Protein AF-A0A7S0JF67-F1 (afdb_monomer)

Sequence (220 aa):
MAPSAVAVGRVQAELLPQLKQLLPSRSGVVLQLVQASAAHGVGGGAVLDALAQAVGATPSQEPTQKGEGEREGERKVKRKLTAHKQQPPPQQRFDGGELARRILGVGARSVGTADEPAVGVMGSRMVQALLGLPLAETGRLLRSLCSMQPTELLALARDSLGSRALEVAMAARDTEGIALPLLDAVCTGAGKLARSRSSTYVLQAAFEAAAVEQKGTLLE

Radius of gyration: 20.93 Å; Cα contacts (8 Å, |Δi|>4): 283; chains: 1; bounding box: 44×61×61 Å

Solvent-accessible surface area (backbone atoms only — not comparable to full-atom values): 12392 Å² total; per-residue (Å²): 131,83,83,51,62,69,59,52,52,53,53,45,69,66,46,50,86,43,36,57,67,35,48,85,78,38,44,68,59,52,41,51,50,45,42,51,18,31,77,58,73,46,64,50,42,61,50,50,53,38,48,31,53,43,65,68,34,77,80,78,79,71,79,76,79,76,80,75,85,85,78,90,80,92,77,91,80,82,88,80,94,69,88,70,80,72,67,71,71,82,69,75,74,69,60,46,21,46,51,34,46,46,43,23,31,35,75,31,95,58,85,47,53,93,55,42,65,27,62,5,70,57,11,22,52,40,49,37,31,45,47,64,33,60,54,92,50,29,46,69,53,50,47,10,52,40,47,41,55,55,62,29,53,54,40,30,29,54,31,74,49,34,10,57,28,50,27,39,53,47,65,36,81,60,91,79,59,62,51,48,57,49,44,51,40,49,38,78,39,30,82,68,35,70,78,32,83,44,14,48,56,32,52,49,32,39,50,73,60,40,55,78,71,54,41,53,58,59,74,110

Mean predicted aligned error: 9.15 Å

Structure (mmCIF, N/CA/C/O backbone):
data_AF-A0A7S0JF67-F1
#
_entry.id   AF-A0A7S0JF67-F1
#
loop_
_atom_site.group_PDB
_atom_site.id
_atom_site.type_symbol
_atom_site.label_atom_id
_atom_site.label_alt_id
_atom_site.label_comp_id
_atom_site.label_asym_id
_atom_site.label_entity_id
_atom_site.label_seq_id
_atom_site.pdbx_PDB_ins_code
_atom_site.Cartn_x
_atom_site.Cartn_y
_atom_site.Cartn_z
_atom_site.occupancy
_atom_site.B_iso_or_equiv
_atom_site.auth_seq_id
_atom_site.auth_comp_id
_atom_site.auth_asym_id
_atom_site.auth_atom_id
_atom_site.pdbx_PDB_model_num
ATOM 1 N N . MET A 1 1 ? -3.375 4.790 -27.589 1.00 73.88 1 MET A N 1
ATOM 2 C CA . MET A 1 1 ? -3.376 3.313 -27.493 1.00 73.88 1 MET A CA 1
ATOM 3 C C . MET A 1 1 ? -2.719 2.941 -26.176 1.00 73.88 1 MET A C 1
ATOM 5 O O . MET A 1 1 ? -1.655 3.484 -25.903 1.00 73.88 1 MET A O 1
ATOM 9 N N . ALA A 1 2 ? -3.354 2.112 -25.344 1.00 75.81 2 ALA A N 1
ATOM 10 C CA . ALA A 1 2 ? -2.711 1.615 -24.126 1.00 75.81 2 ALA A CA 1
ATOM 11 C C . ALA A 1 2 ? -1.595 0.615 -24.506 1.00 75.81 2 ALA A C 1
ATOM 13 O O . ALA A 1 2 ? -1.784 -0.137 -25.468 1.00 75.81 2 ALA A O 1
ATOM 14 N N . PRO A 1 3 ? -0.434 0.618 -23.825 1.00 82.75 3 PRO A N 1
ATOM 15 C CA . PRO A 1 3 ? 0.639 -0.339 -24.092 1.00 82.75 3 PRO A CA 1
ATOM 16 C C . PRO A 1 3 ? 0.173 -1.779 -23.829 1.00 82.75 3 PRO A C 1
ATOM 18 O O . PRO A 1 3 ? -0.724 -2.019 -23.026 1.00 82.75 3 PRO A O 1
ATOM 21 N N . SER A 1 4 ? 0.768 -2.757 -24.516 1.00 93.31 4 SER A N 1
ATOM 22 C CA . SER A 1 4 ? 0.470 -4.168 -24.257 1.00 93.31 4 SER A CA 1
ATOM 23 C C . SER A 1 4 ? 1.186 -4.659 -22.995 1.00 93.31 4 SER A C 1
ATOM 25 O O . SER A 1 4 ? 2.278 -4.191 -22.669 1.00 93.31 4 SER A O 1
ATOM 27 N N . ALA A 1 5 ? 0.619 -5.665 -22.325 1.00 91.81 5 ALA A N 1
ATOM 28 C CA . ALA A 1 5 ? 1.236 -6.324 -21.169 1.00 91.81 5 ALA A CA 1
ATOM 29 C C . ALA A 1 5 ? 2.672 -6.816 -21.460 1.00 91.81 5 ALA A C 1
ATOM 31 O O . ALA A 1 5 ? 3.568 -6.683 -20.630 1.00 91.81 5 ALA A O 1
ATOM 32 N N . VAL A 1 6 ? 2.919 -7.306 -22.682 1.00 93.69 6 VAL A N 1
ATOM 33 C CA . VAL A 1 6 ? 4.251 -7.736 -23.146 1.00 93.69 6 VAL A CA 1
ATOM 34 C C . VAL A 1 6 ? 5.238 -6.569 -23.202 1.00 93.69 6 VAL A C 1
ATOM 36 O O . VAL A 1 6 ? 6.392 -6.723 -22.806 1.00 93.69 6 VAL A O 1
ATOM 39 N N . ALA A 1 7 ? 4.806 -5.400 -23.685 1.00 92.94 7 ALA A N 1
ATOM 40 C CA . ALA A 1 7 ? 5.659 -4.215 -23.722 1.00 92.94 7 ALA A CA 1
ATOM 41 C C . ALA A 1 7 ? 6.012 -3.747 -22.303 1.00 92.94 7 ALA A C 1
ATOM 43 O O . ALA A 1 7 ? 7.175 -3.451 -22.032 1.00 92.94 7 ALA A O 1
ATOM 44 N N . VAL A 1 8 ? 5.038 -3.761 -21.387 1.00 92.62 8 VAL A N 1
ATOM 45 C CA . VAL A 1 8 ? 5.254 -3.414 -19.974 1.00 92.62 8 VAL A CA 1
ATOM 46 C C . VAL A 1 8 ? 6.249 -4.367 -19.315 1.00 92.62 8 VAL A C 1
ATOM 48 O O . VAL A 1 8 ? 7.195 -3.900 -18.687 1.00 92.62 8 VAL A O 1
ATOM 51 N N . GLY A 1 9 ? 6.117 -5.680 -19.531 1.00 93.69 9 GLY A N 1
ATOM 52 C CA . GLY A 1 9 ? 7.056 -6.668 -18.990 1.00 93.69 9 GLY A CA 1
ATOM 53 C C . GLY A 1 9 ? 8.499 -6.479 -19.479 1.00 93.69 9 GLY A C 1
ATOM 54 O O . GLY A 1 9 ? 9.441 -6.632 -18.704 1.00 93.69 9 GLY A O 1
ATOM 55 N N . ARG A 1 10 ? 8.698 -6.078 -20.743 1.00 94.88 10 ARG A N 1
ATOM 56 C CA . ARG A 1 10 ? 10.040 -5.762 -21.274 1.00 94.88 10 ARG A CA 1
ATOM 57 C C . ARG A 1 10 ? 10.642 -4.526 -20.610 1.00 94.88 10 ARG A C 1
ATOM 59 O O . ARG A 1 10 ? 11.794 -4.564 -20.195 1.00 94.88 10 ARG A O 1
ATOM 66 N N . VAL A 1 11 ? 9.850 -3.461 -20.474 1.00 94.62 11 VAL A N 1
ATOM 67 C CA . VAL A 1 11 ? 10.281 -2.227 -19.798 1.00 94.62 11 VAL A CA 1
ATOM 68 C C . VAL A 1 11 ? 10.599 -2.496 -18.325 1.00 94.62 11 VAL A C 1
ATOM 70 O O . VAL A 1 11 ? 11.596 -1.998 -17.812 1.00 94.62 11 VAL A O 1
ATOM 73 N N . GLN A 1 12 ? 9.804 -3.326 -17.643 1.00 94.31 12 GLN A N 1
ATOM 74 C CA . GLN A 1 12 ? 10.109 -3.777 -16.283 1.00 94.31 12 GLN A CA 1
ATOM 75 C C . GLN A 1 12 ? 11.461 -4.488 -16.218 1.00 94.31 12 GLN A C 1
ATOM 77 O O . GLN A 1 12 ? 12.302 -4.096 -15.415 1.00 94.31 12 GLN A O 1
ATOM 82 N N . ALA A 1 13 ? 11.709 -5.479 -17.075 1.00 94.69 13 ALA A N 1
ATOM 83 C CA . ALA A 1 13 ? 12.969 -6.224 -17.062 1.00 94.69 13 ALA A CA 1
ATOM 84 C C . ALA A 1 13 ? 14.206 -5.314 -17.208 1.00 94.69 13 ALA A C 1
ATOM 86 O O . ALA A 1 13 ? 15.239 -5.577 -16.595 1.00 94.69 13 ALA A O 1
ATOM 87 N N . GLU A 1 14 ? 14.089 -4.224 -17.969 1.00 96.06 14 GLU A N 1
ATOM 88 C CA . GLU A 1 14 ? 15.159 -3.240 -18.153 1.00 96.06 14 GLU A CA 1
ATOM 89 C C . GLU A 1 14 ? 15.317 -2.282 -16.957 1.00 96.06 14 GLU A C 1
ATOM 91 O O . GLU A 1 14 ? 16.440 -1.966 -16.550 1.00 96.06 14 GLU A O 1
ATOM 96 N N . LEU A 1 15 ? 14.203 -1.816 -16.380 1.00 95.75 15 LEU A N 1
ATOM 97 C CA . LEU A 1 15 ? 14.210 -0.776 -15.347 1.00 95.75 15 LEU A CA 1
ATOM 98 C C . LEU A 1 15 ? 14.362 -1.311 -13.919 1.00 95.75 15 LEU A C 1
ATOM 100 O O . LEU A 1 15 ? 14.907 -0.600 -13.071 1.00 95.75 15 LEU A O 1
ATOM 104 N N . LEU A 1 16 ? 13.911 -2.537 -13.626 1.00 95.50 16 LEU A N 1
ATOM 105 C CA . LEU A 1 16 ? 13.964 -3.102 -12.272 1.00 95.50 16 LEU A CA 1
ATOM 106 C C . LEU A 1 16 ? 15.388 -3.117 -11.677 1.00 95.50 16 LEU A C 1
ATOM 108 O O . LEU A 1 16 ? 15.542 -2.655 -10.544 1.00 95.50 16 LEU A O 1
ATOM 112 N N . PRO A 1 17 ? 16.452 -3.526 -12.404 1.00 96.44 17 PRO A N 1
ATOM 113 C CA . PRO A 1 17 ? 17.822 -3.486 -11.878 1.00 96.44 17 PRO A CA 1
ATOM 114 C C . PRO A 1 17 ? 18.316 -2.071 -11.535 1.00 96.44 17 PRO A C 1
ATOM 116 O O . PRO A 1 17 ? 19.229 -1.901 -10.728 1.00 96.44 17 PRO A O 1
ATOM 119 N N . GLN A 1 18 ? 17.712 -1.043 -12.137 1.00 95.81 18 GLN A N 1
ATOM 120 C CA . GLN A 1 18 ? 18.101 0.359 -11.975 1.00 95.81 18 GLN A CA 1
ATOM 121 C C . GLN A 1 18 ? 17.287 1.082 -10.892 1.00 95.81 18 GLN A C 1
ATOM 123 O O . GLN A 1 18 ? 17.568 2.244 -10.589 1.00 95.81 18 GLN A O 1
ATOM 128 N N . LEU A 1 19 ? 16.304 0.417 -10.267 1.00 94.00 19 LEU A N 1
ATOM 129 C CA . LEU A 1 19 ? 15.372 1.042 -9.322 1.00 94.00 19 LEU A CA 1
ATOM 130 C C . LEU A 1 19 ? 16.066 1.809 -8.200 1.00 94.00 19 LEU A C 1
ATOM 132 O O . LEU A 1 19 ? 15.674 2.931 -7.896 1.00 94.00 19 LEU A O 1
ATOM 136 N N . LYS A 1 20 ? 17.139 1.254 -7.629 1.00 94.38 20 LYS A N 1
ATOM 137 C CA . LYS A 1 20 ? 17.904 1.905 -6.555 1.00 94.38 20 LYS A CA 1
ATOM 138 C C . LYS A 1 20 ? 18.478 3.267 -6.969 1.00 94.38 20 LYS A C 1
ATOM 140 O O . LYS A 1 20 ? 18.547 4.174 -6.147 1.00 94.38 20 LYS A O 1
ATOM 145 N N . GLN A 1 21 ? 18.871 3.421 -8.233 1.00 95.75 21 GLN A N 1
ATOM 146 C CA . GLN A 1 21 ? 19.416 4.672 -8.778 1.00 95.75 21 GLN A CA 1
ATOM 147 C C . GLN A 1 21 ? 18.303 5.629 -9.233 1.00 95.75 21 GLN A C 1
ATOM 149 O O . GLN A 1 21 ? 18.406 6.849 -9.072 1.00 95.75 21 GLN A O 1
ATOM 154 N N . LEU A 1 22 ? 17.219 5.074 -9.783 1.00 94.31 22 LEU A N 1
ATOM 155 C CA . LEU A 1 22 ? 16.075 5.835 -10.282 1.00 94.31 22 LEU A CA 1
ATOM 156 C C . LEU A 1 22 ? 15.195 6.384 -9.162 1.00 94.31 22 LEU A C 1
ATOM 158 O O . LEU A 1 22 ? 14.629 7.458 -9.318 1.00 94.31 22 LEU A O 1
ATOM 162 N N . LEU A 1 23 ? 15.077 5.695 -8.030 1.00 93.88 23 LEU A N 1
ATOM 163 C CA . LEU A 1 23 ? 14.187 6.107 -6.949 1.00 93.88 23 LEU A CA 1
ATOM 164 C C . LEU A 1 23 ? 14.485 7.521 -6.403 1.00 93.88 23 LEU A C 1
ATOM 166 O O . LEU A 1 23 ? 13.541 8.306 -6.321 1.00 93.88 23 LEU A O 1
ATOM 170 N N . PRO A 1 24 ? 15.739 7.908 -6.085 1.00 91.12 24 PRO A N 1
ATOM 171 C CA . PRO A 1 24 ? 16.026 9.265 -5.612 1.00 91.12 24 PRO A CA 1
ATOM 172 C C . PRO A 1 24 ? 15.991 10.324 -6.725 1.00 91.12 24 PRO A C 1
ATOM 174 O O . PRO A 1 24 ? 15.639 11.470 -6.465 1.00 91.12 24 PRO A O 1
ATOM 177 N N . SER A 1 25 ? 16.357 9.965 -7.960 1.00 93.06 25 SER A N 1
ATOM 178 C CA . SER A 1 25 ? 16.556 10.925 -9.059 1.00 93.06 25 SER A CA 1
ATOM 179 C C . SER A 1 25 ? 15.327 11.106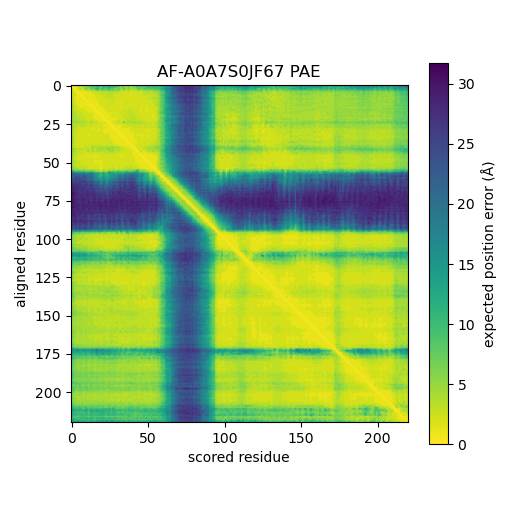 -9.958 1.00 93.06 25 SER A C 1
ATOM 181 O O . SER A 1 25 ? 15.126 12.166 -10.548 1.00 93.06 25 SER A O 1
ATOM 183 N N . ARG A 1 26 ? 14.509 10.060 -10.092 1.00 94.31 26 ARG A N 1
ATOM 184 C CA . ARG A 1 26 ? 13.413 9.913 -11.062 1.00 94.31 26 ARG A CA 1
ATOM 185 C C . ARG A 1 26 ? 12.259 9.097 -10.478 1.00 94.31 26 ARG A C 1
ATOM 187 O O . ARG A 1 26 ? 11.718 8.200 -11.123 1.00 94.31 26 ARG A O 1
ATOM 194 N N . SER A 1 27 ? 11.836 9.437 -9.265 1.00 91.75 27 SER A N 1
ATOM 195 C CA . SER A 1 27 ? 10.756 8.739 -8.556 1.00 91.75 27 SER A CA 1
ATOM 196 C C . SER A 1 27 ? 9.435 8.667 -9.349 1.00 91.75 27 SER A C 1
ATOM 198 O O . SER A 1 27 ? 8.698 7.691 -9.235 1.00 91.75 27 SER A O 1
ATOM 200 N N . GLY A 1 28 ? 9.174 9.639 -10.234 1.00 93.19 28 GLY A N 1
ATOM 201 C CA . GLY A 1 28 ? 8.037 9.612 -11.161 1.00 93.19 28 GLY A CA 1
ATOM 202 C C . GLY A 1 28 ? 8.080 8.468 -12.183 1.00 93.19 28 GLY A C 1
ATOM 203 O O . GLY A 1 28 ? 7.038 7.892 -12.477 1.00 93.19 28 GLY A O 1
ATOM 204 N N . VAL A 1 29 ? 9.267 8.086 -12.669 1.00 94.00 29 VAL A N 1
ATOM 205 C CA . VAL A 1 29 ? 9.435 6.929 -13.571 1.00 94.00 29 VAL A CA 1
ATOM 206 C C . VAL A 1 29 ? 9.132 5.635 -12.822 1.00 94.00 29 VAL A C 1
ATOM 208 O O . VAL A 1 29 ? 8.445 4.761 -13.343 1.00 94.00 29 VAL A O 1
ATOM 211 N N . VAL A 1 30 ? 9.583 5.538 -11.569 1.00 94.56 30 VAL A N 1
ATOM 212 C CA . VAL A 1 30 ? 9.286 4.383 -10.712 1.00 94.56 30 VAL A CA 1
ATOM 213 C C . VAL A 1 30 ? 7.785 4.265 -10.459 1.00 94.56 30 VAL A C 1
ATOM 215 O O . VAL A 1 30 ? 7.232 3.177 -10.580 1.00 94.56 30 VAL A O 1
ATOM 218 N N . LEU A 1 31 ? 7.094 5.374 -10.181 1.00 95.12 31 LEU A N 1
ATOM 219 C CA . LEU A 1 31 ? 5.640 5.348 -10.026 1.00 95.12 31 LEU A CA 1
ATOM 220 C C . LEU A 1 31 ? 4.930 4.924 -11.312 1.00 95.12 31 LEU A C 1
ATOM 222 O O . LEU A 1 31 ? 4.014 4.113 -11.239 1.00 95.12 31 LEU A O 1
ATOM 226 N N . GLN A 1 32 ? 5.345 5.431 -12.474 1.00 95.25 32 GLN A N 1
ATOM 227 C CA . GLN A 1 32 ? 4.771 5.012 -13.756 1.00 95.25 32 GLN A CA 1
ATOM 228 C C . GLN A 1 32 ? 4.958 3.511 -13.995 1.00 95.25 32 GLN A C 1
ATOM 230 O O . GLN A 1 32 ? 4.033 2.851 -14.463 1.00 95.25 32 GLN A O 1
ATOM 235 N N . LEU A 1 33 ? 6.117 2.961 -13.619 1.00 94.56 33 LEU A N 1
ATOM 236 C CA . LEU A 1 33 ? 6.372 1.526 -13.682 1.00 94.56 33 LEU A CA 1
ATOM 237 C C . LEU A 1 33 ? 5.406 0.751 -12.779 1.00 94.56 33 LEU A C 1
ATOM 239 O O . LEU A 1 33 ? 4.751 -0.179 -13.242 1.00 94.56 33 LEU A O 1
ATOM 243 N N . VAL A 1 34 ? 5.269 1.156 -11.513 1.00 93.75 34 VAL A N 1
ATOM 244 C CA . VAL A 1 34 ? 4.340 0.535 -10.553 1.00 93.75 34 VAL A CA 1
ATOM 245 C C . VAL A 1 34 ? 2.897 0.604 -11.065 1.00 93.75 34 VAL A C 1
ATOM 247 O O . VAL A 1 34 ? 2.199 -0.405 -11.078 1.00 93.75 34 VAL A O 1
ATOM 250 N N . GLN A 1 35 ? 2.460 1.766 -11.550 1.00 94.25 35 GLN A N 1
ATOM 251 C CA . GLN A 1 35 ? 1.113 1.966 -12.088 1.00 94.25 35 GLN A CA 1
ATOM 252 C C . GLN A 1 35 ? 0.850 1.117 -13.332 1.00 94.25 35 GLN A C 1
ATOM 254 O O . GLN A 1 35 ? -0.225 0.538 -13.449 1.00 94.25 35 GLN A O 1
ATOM 259 N N . ALA A 1 36 ? 1.821 1.0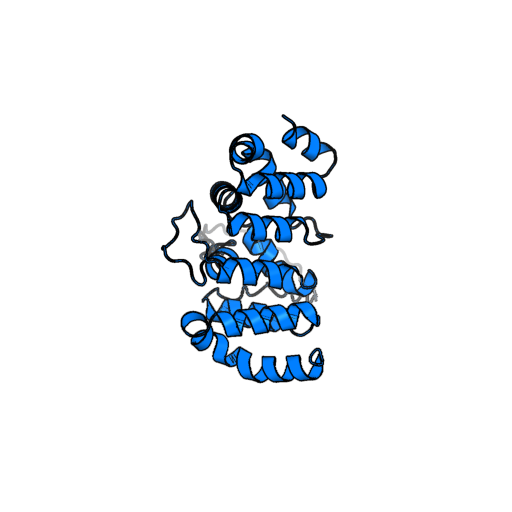03 -14.243 1.00 93.06 36 ALA A N 1
ATOM 260 C CA . ALA A 1 36 ? 1.705 0.124 -15.402 1.00 93.06 36 ALA A CA 1
ATOM 261 C C . ALA A 1 36 ? 1.611 -1.349 -14.974 1.00 93.06 36 ALA A C 1
ATOM 263 O O . ALA A 1 36 ? 0.794 -2.097 -15.503 1.00 93.06 36 ALA A O 1
ATOM 264 N N . SER A 1 37 ? 2.391 -1.748 -13.969 1.00 92.50 37 SER A N 1
ATOM 265 C CA . SER A 1 37 ? 2.347 -3.102 -13.399 1.00 92.50 37 SER A CA 1
ATOM 266 C C . SER A 1 37 ? 0.959 -3.417 -12.841 1.00 92.50 37 SER A C 1
ATOM 268 O O . SER A 1 37 ? 0.384 -4.448 -13.175 1.00 92.50 37 SER A O 1
ATOM 270 N N . ALA A 1 38 ? 0.395 -2.485 -12.065 1.00 92.00 38 ALA A N 1
ATOM 271 C CA . ALA A 1 38 ? -0.947 -2.584 -11.498 1.00 92.00 38 ALA A CA 1
ATOM 272 C C . ALA A 1 38 ? -2.042 -2.621 -12.569 1.00 92.00 38 ALA A C 1
ATOM 274 O O . ALA A 1 38 ? -2.900 -3.498 -12.543 1.00 92.00 38 ALA A O 1
ATOM 275 N N . ALA A 1 39 ? -1.985 -1.720 -13.552 1.00 92.50 39 ALA A N 1
ATOM 276 C CA . ALA A 1 39 ? -2.987 -1.628 -14.612 1.00 92.50 39 ALA A CA 1
ATOM 277 C C . ALA A 1 39 ? -3.032 -2.872 -15.514 1.00 92.50 39 ALA A C 1
ATOM 279 O O . ALA A 1 39 ? -4.087 -3.202 -16.052 1.00 92.50 39 ALA A O 1
ATOM 280 N N . HIS A 1 40 ? -1.896 -3.551 -15.693 1.00 92.38 40 HIS A N 1
ATOM 281 C CA . HIS A 1 40 ? -1.794 -4.732 -16.548 1.00 92.38 40 HIS A CA 1
ATOM 282 C C . HIS A 1 40 ? -1.775 -6.058 -15.779 1.00 92.38 40 HIS A C 1
ATOM 284 O O . HIS A 1 40 ? -1.858 -7.102 -16.420 1.00 92.38 40 HIS A O 1
ATOM 290 N N . GLY A 1 41 ? -1.671 -6.034 -14.445 1.00 90.31 41 GLY A N 1
ATOM 291 C CA . GLY A 1 41 ? -1.550 -7.239 -13.620 1.00 90.31 41 GLY A CA 1
ATOM 292 C C . GLY A 1 41 ? -0.307 -8.067 -13.960 1.00 90.31 41 GL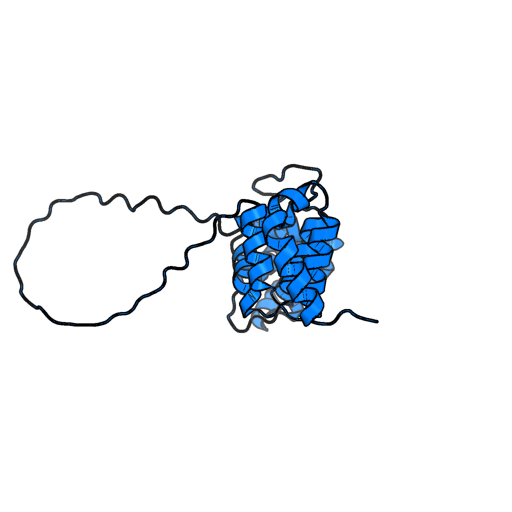Y A C 1
ATOM 293 O O . GLY A 1 41 ? -0.379 -9.290 -14.015 1.00 90.31 41 GLY A O 1
ATOM 294 N N . VAL A 1 42 ? 0.815 -7.408 -14.275 1.00 90.75 42 VAL A N 1
ATOM 295 C CA . VAL A 1 42 ? 2.062 -8.079 -14.677 1.00 90.75 42 VAL A CA 1
ATOM 296 C C . VAL A 1 42 ? 3.213 -7.625 -13.797 1.00 90.75 42 VAL A C 1
ATOM 298 O O . VAL A 1 42 ? 3.496 -6.430 -13.705 1.00 90.75 42 VAL A O 1
ATOM 301 N N . GLY A 1 43 ? 3.918 -8.593 -13.211 1.00 89.94 43 GLY A N 1
ATOM 302 C CA . GLY A 1 43 ? 5.207 -8.373 -12.555 1.00 89.94 43 GLY A CA 1
ATOM 303 C C . GLY A 1 43 ? 5.144 -7.549 -11.269 1.00 89.94 43 GLY A C 1
ATOM 304 O O . GLY A 1 43 ? 6.178 -7.042 -10.840 1.00 89.94 43 GLY A O 1
ATOM 305 N N . GLY A 1 44 ? 3.976 -7.395 -10.641 1.00 91.38 44 GLY A N 1
ATOM 306 C CA . GLY A 1 44 ? 3.825 -6.578 -9.440 1.00 91.38 44 GLY A CA 1
ATOM 307 C C . GLY A 1 44 ? 4.638 -7.101 -8.254 1.00 91.38 44 GLY A C 1
ATOM 308 O O . GLY A 1 44 ? 5.292 -6.308 -7.581 1.00 91.38 44 GLY A O 1
ATOM 309 N N . GLY A 1 45 ? 4.720 -8.423 -8.074 1.00 91.81 45 GLY A N 1
ATOM 310 C CA . GLY A 1 45 ? 5.619 -9.046 -7.090 1.00 91.81 45 GLY A CA 1
ATOM 311 C C . GLY A 1 45 ? 7.097 -8.691 -7.318 1.00 91.81 45 GLY A C 1
ATOM 312 O O . GLY A 1 45 ? 7.776 -8.226 -6.405 1.00 91.81 45 GLY A O 1
ATOM 313 N N . ALA A 1 46 ? 7.581 -8.793 -8.561 1.00 93.75 46 ALA A N 1
ATOM 314 C CA . ALA A 1 46 ? 8.961 -8.434 -8.909 1.00 93.75 46 ALA A CA 1
ATOM 315 C C . ALA A 1 46 ? 9.247 -6.935 -8.701 1.00 93.75 46 ALA A C 1
ATOM 317 O O . ALA A 1 46 ? 10.331 -6.554 -8.257 1.00 93.75 46 ALA A O 1
ATOM 318 N N . VAL A 1 47 ? 8.263 -6.080 -8.991 1.00 94.38 47 VAL A N 1
ATOM 319 C CA . VAL A 1 47 ? 8.337 -4.634 -8.743 1.00 94.38 47 VAL A CA 1
ATOM 320 C C . VAL A 1 47 ? 8.390 -4.343 -7.247 1.00 94.38 47 VAL A C 1
ATOM 322 O O . VAL A 1 47 ? 9.213 -3.530 -6.825 1.00 94.38 47 VAL A O 1
ATOM 325 N N . LEU A 1 48 ? 7.564 -5.012 -6.440 1.00 93.56 48 LEU A N 1
ATOM 326 C CA . LEU A 1 48 ? 7.571 -4.866 -4.988 1.00 93.56 48 LEU A CA 1
ATOM 327 C C . LEU A 1 48 ? 8.908 -5.315 -4.388 1.00 93.56 48 LEU A C 1
ATOM 329 O O . LEU A 1 48 ? 9.463 -4.602 -3.554 1.00 93.56 48 LEU A O 1
ATOM 333 N N . ASP A 1 49 ? 9.455 -6.446 -4.832 1.00 93.06 49 ASP A N 1
ATOM 334 C CA . ASP A 1 49 ? 10.739 -6.956 -4.347 1.00 93.06 49 ASP A CA 1
ATOM 335 C C . ASP A 1 49 ? 11.901 -6.033 -4.705 1.00 93.06 49 ASP A C 1
ATOM 337 O O . ASP A 1 49 ? 12.734 -5.711 -3.853 1.00 93.06 49 ASP A O 1
ATOM 341 N N . ALA A 1 50 ? 11.944 -5.554 -5.946 1.00 94.00 50 ALA A N 1
ATOM 342 C CA . ALA A 1 50 ? 12.971 -4.617 -6.371 1.00 94.00 50 ALA A CA 1
ATOM 343 C C . ALA A 1 50 ? 12.832 -3.261 -5.658 1.00 94.00 50 ALA A C 1
ATOM 345 O O . ALA A 1 50 ? 13.839 -2.650 -5.297 1.00 94.00 50 ALA A O 1
ATOM 346 N N . LEU A 1 51 ? 11.602 -2.806 -5.389 1.00 93.00 51 LEU A N 1
ATOM 347 C CA . LEU A 1 51 ? 11.359 -1.599 -4.603 1.00 93.00 51 LEU A CA 1
ATOM 348 C C . LEU A 1 51 ? 11.801 -1.784 -3.149 1.00 93.00 51 LEU A C 1
ATOM 350 O O . LEU A 1 51 ? 12.485 -0.910 -2.621 1.00 93.00 51 LEU A O 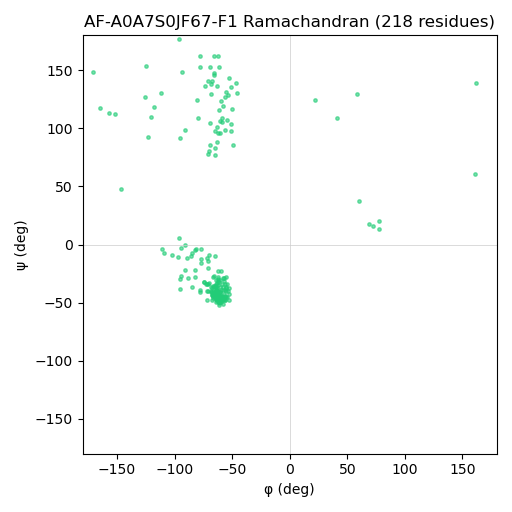1
ATOM 354 N N . ALA A 1 52 ? 11.483 -2.923 -2.526 1.00 92.06 52 ALA A N 1
ATOM 355 C CA . ALA A 1 52 ? 11.929 -3.270 -1.179 1.00 92.06 52 ALA A CA 1
ATOM 356 C C . ALA A 1 52 ? 13.463 -3.221 -1.080 1.00 92.06 52 ALA A C 1
ATOM 358 O O . ALA A 1 52 ? 14.010 -2.555 -0.202 1.00 92.06 52 ALA A O 1
ATOM 359 N N . GLN A 1 53 ? 14.164 -3.829 -2.040 1.00 92.38 53 GLN A N 1
ATOM 360 C CA . GLN A 1 53 ? 15.626 -3.770 -2.116 1.00 92.38 53 GLN A CA 1
ATOM 361 C C . GLN A 1 53 ? 16.145 -2.340 -2.329 1.00 92.38 53 GLN A C 1
ATOM 363 O O . GLN A 1 53 ? 17.112 -1.930 -1.684 1.00 92.38 53 GLN A O 1
ATOM 368 N N . ALA A 1 54 ? 15.502 -1.562 -3.205 1.00 92.75 54 ALA A N 1
ATOM 369 C CA . ALA A 1 54 ? 15.893 -0.187 -3.510 1.00 92.75 54 ALA A CA 1
ATOM 370 C C . ALA A 1 54 ? 15.770 0.741 -2.295 1.00 92.75 54 ALA A C 1
ATOM 372 O O . ALA A 1 54 ? 16.649 1.576 -2.079 1.00 92.75 54 ALA A O 1
ATOM 373 N N . VAL A 1 55 ? 14.725 0.569 -1.481 1.00 92.12 55 VAL A N 1
ATOM 374 C CA . VAL A 1 55 ? 14.547 1.340 -0.244 1.00 92.12 55 VAL A CA 1
ATOM 375 C C . VAL A 1 55 ? 15.366 0.798 0.929 1.00 92.12 55 VAL A C 1
ATOM 377 O O . VAL A 1 55 ? 15.376 1.411 1.995 1.00 92.12 55 VAL A O 1
ATOM 380 N N . GLY A 1 56 ? 16.079 -0.318 0.752 1.00 87.75 56 GLY A N 1
ATOM 381 C CA . GLY A 1 56 ? 16.878 -0.956 1.799 1.00 87.75 56 GLY A CA 1
ATOM 382 C C . GLY A 1 56 ? 16.056 -1.759 2.809 1.00 87.75 56 GLY A C 1
ATOM 383 O O . GLY A 1 56 ? 16.543 -2.013 3.904 1.00 87.75 56 GLY A O 1
ATOM 384 N N . ALA A 1 57 ? 14.827 -2.150 2.464 1.00 78.75 57 ALA A N 1
ATOM 385 C CA . ALA A 1 57 ? 14.053 -3.111 3.236 1.00 78.75 57 ALA A CA 1
ATOM 386 C C . ALA A 1 57 ? 14.550 -4.525 2.901 1.00 78.75 57 ALA A C 1
ATOM 388 O O . ALA A 1 57 ? 14.345 -5.032 1.794 1.00 78.75 57 ALA A O 1
ATOM 389 N N . THR A 1 58 ? 15.232 -5.163 3.850 1.00 64.81 58 THR A N 1
ATOM 390 C CA . THR A 1 58 ? 15.771 -6.518 3.687 1.00 64.81 58 THR A CA 1
ATOM 391 C C . THR A 1 58 ? 14.649 -7.492 3.295 1.00 64.81 58 THR A C 1
ATOM 393 O O . THR A 1 58 ? 13.585 -7.468 3.924 1.00 64.81 58 THR A O 1
ATOM 396 N N . PRO A 1 59 ? 14.814 -8.332 2.252 1.00 57.28 59 PRO A N 1
ATOM 397 C CA . PRO A 1 59 ? 13.849 -9.381 1.950 1.00 57.28 59 PRO A CA 1
ATOM 398 C C . PRO A 1 59 ? 13.718 -10.300 3.165 1.00 57.28 59 PRO A C 1
ATOM 400 O O . PRO A 1 59 ? 14.701 -10.894 3.606 1.00 57.28 59 PRO A O 1
ATOM 403 N N . SER A 1 60 ? 12.507 -10.384 3.724 1.00 52.22 60 SER A N 1
ATOM 404 C CA . SER A 1 60 ? 12.166 -11.425 4.685 1.00 52.22 60 SER A CA 1
ATOM 405 C C . SER A 1 60 ? 12.393 -12.751 3.978 1.00 52.22 60 SER A C 1
ATOM 407 O O . SER A 1 60 ? 11.659 -13.086 3.052 1.00 52.22 60 SER A O 1
ATOM 409 N N . GLN A 1 61 ? 13.431 -13.485 4.372 1.00 51.06 61 GLN A N 1
ATOM 410 C CA . GLN A 1 61 ? 13.475 -14.909 4.094 1.00 51.06 61 GLN A CA 1
ATOM 411 C C . GLN A 1 61 ? 12.283 -15.504 4.845 1.00 51.06 61 GLN A C 1
ATOM 413 O O . GLN A 1 61 ? 12.350 -15.703 6.058 1.00 51.06 61 GLN A O 1
ATOM 418 N N . GLU A 1 62 ? 11.154 -15.690 4.157 1.00 47.44 62 GLU A N 1
ATOM 419 C CA . GLU A 1 62 ? 10.105 -16.567 4.664 1.00 47.44 62 GLU A CA 1
ATOM 420 C C . GLU A 1 62 ? 10.783 -17.914 4.944 1.00 47.44 62 GLU A C 1
ATOM 422 O O . GLU A 1 62 ? 11.529 -18.407 4.090 1.00 47.44 62 GLU A O 1
ATOM 427 N N . PRO A 1 63 ? 10.625 -18.489 6.149 1.00 41.47 63 PRO A N 1
ATOM 428 C CA . PRO A 1 63 ? 11.154 -19.807 6.415 1.00 41.47 63 PRO A CA 1
ATOM 429 C C . PRO A 1 63 ? 10.415 -20.756 5.481 1.00 41.47 63 PRO A C 1
ATOM 431 O O . PRO A 1 63 ? 9.264 -21.112 5.728 1.00 41.47 63 PRO A O 1
ATOM 434 N N . THR A 1 64 ? 11.070 -21.144 4.389 1.00 40.19 64 THR A N 1
ATOM 435 C CA . THR A 1 64 ? 10.641 -22.264 3.567 1.00 40.19 64 THR A CA 1
ATOM 436 C C . THR A 1 64 ? 10.573 -23.454 4.510 1.00 40.19 64 THR A C 1
ATOM 438 O O . THR A 1 64 ? 11.599 -24.039 4.861 1.00 40.19 64 THR A O 1
ATOM 441 N N . GLN A 1 65 ? 9.369 -23.779 4.984 1.00 47.38 65 GLN A N 1
ATOM 442 C CA . GLN A 1 65 ? 9.094 -25.027 5.670 1.00 47.38 65 GLN A CA 1
ATOM 443 C C . GLN A 1 65 ? 9.294 -26.135 4.638 1.00 47.38 65 GLN A C 1
ATOM 445 O O . GLN A 1 65 ? 8.362 -26.607 3.994 1.00 47.38 65 GLN A O 1
ATOM 450 N N . LYS A 1 66 ? 10.554 -26.532 4.453 1.00 42.56 66 LYS A N 1
ATOM 451 C CA . LYS A 1 66 ? 10.921 -27.798 3.842 1.00 42.56 66 LYS A CA 1
ATOM 452 C C . LYS A 1 66 ? 10.544 -28.876 4.855 1.00 42.56 66 LYS A C 1
ATOM 454 O O . LYS A 1 66 ? 11.354 -29.322 5.661 1.00 42.56 66 LYS A O 1
ATOM 459 N N . GLY A 1 67 ? 9.261 -29.220 4.866 1.00 48.09 67 GLY A N 1
ATOM 460 C CA . GLY A 1 67 ? 8.767 -30.445 5.469 1.00 48.09 67 GLY A CA 1
ATOM 461 C C . GLY A 1 67 ? 9.204 -31.619 4.604 1.00 48.09 67 GLY A C 1
ATOM 462 O O . GLY A 1 67 ? 8.414 -32.133 3.824 1.00 48.09 67 GLY A O 1
ATOM 463 N N . GLU A 1 68 ? 10.466 -32.022 4.722 1.00 43.50 68 GLU A N 1
ATOM 464 C CA . GLU A 1 68 ? 10.879 -33.378 4.368 1.00 43.50 68 GLU A CA 1
ATOM 465 C C . GLU A 1 68 ? 10.752 -34.209 5.644 1.00 43.50 68 GLU A C 1
ATOM 467 O O . GLU A 1 68 ? 11.568 -34.136 6.561 1.00 43.50 68 GLU A O 1
ATOM 472 N N . GLY A 1 69 ? 9.632 -34.924 5.732 1.00 47.28 69 GLY A N 1
ATOM 473 C CA . GLY A 1 69 ? 9.470 -36.006 6.683 1.00 47.28 69 GLY A CA 1
ATOM 474 C C . GLY A 1 69 ? 10.280 -37.218 6.241 1.00 47.28 69 GLY A C 1
ATOM 475 O O . GLY A 1 69 ? 10.261 -37.557 5.067 1.00 47.28 69 GLY A O 1
ATOM 476 N N . GLU A 1 70 ? 10.962 -37.836 7.202 1.00 42.44 70 GLU A N 1
ATOM 477 C CA . GLU A 1 70 ? 11.369 -39.249 7.324 1.00 42.44 70 GLU A CA 1
ATOM 478 C C . GLU A 1 70 ? 12.492 -39.289 8.374 1.00 42.44 70 GLU A C 1
ATOM 480 O O . GLU A 1 70 ? 13.367 -38.436 8.376 1.00 42.44 70 GLU A O 1
ATOM 485 N N . ARG A 1 71 ? 12.620 -40.222 9.308 1.00 48.59 71 ARG A N 1
ATOM 486 C CA . ARG A 1 71 ? 11.796 -41.272 9.907 1.00 48.59 71 ARG A CA 1
ATOM 487 C C . ARG A 1 71 ? 12.642 -41.753 11.102 1.00 48.59 71 ARG A C 1
ATOM 489 O O . ARG A 1 71 ? 13.862 -41.759 11.014 1.00 48.59 71 ARG A O 1
ATOM 496 N N . GLU A 1 72 ? 11.960 -42.184 12.158 1.00 45.59 72 GLU A N 1
ATOM 497 C CA . GLU A 1 72 ? 12.382 -43.219 13.120 1.00 45.59 72 GLU A CA 1
ATOM 498 C C . GLU A 1 72 ? 13.681 -43.093 13.938 1.00 45.59 72 GLU A C 1
ATOM 500 O O . GLU A 1 72 ? 14.795 -43.009 13.433 1.00 45.59 72 GLU A O 1
ATOM 505 N N . GLY A 1 73 ? 13.530 -43.283 15.253 1.00 37.84 73 GLY A N 1
ATOM 506 C CA . GLY A 1 73 ? 14.652 -43.629 16.119 1.00 37.84 73 GLY A CA 1
ATOM 507 C C . GLY A 1 73 ? 14.412 -43.370 17.597 1.00 37.84 73 GLY A C 1
ATOM 508 O O . GLY A 1 73 ? 15.138 -42.594 18.212 1.00 37.84 73 GLY A O 1
ATOM 509 N N . GLU A 1 74 ? 13.409 -44.017 18.194 1.00 53.97 74 GLU A N 1
ATOM 510 C CA . GLU A 1 74 ? 13.296 -44.090 19.650 1.00 53.97 74 GLU A CA 1
ATOM 511 C C . GLU A 1 74 ? 14.570 -44.694 20.263 1.00 53.97 74 GLU A C 1
ATOM 513 O O . GLU A 1 74 ? 14.945 -45.817 19.927 1.00 53.97 74 GLU A O 1
ATOM 518 N N . ARG A 1 75 ? 15.180 -44.008 21.241 1.00 49.69 75 ARG A N 1
ATOM 519 C CA . ARG A 1 75 ? 15.764 -44.648 22.434 1.00 49.69 75 ARG A CA 1
ATOM 520 C C . ARG A 1 75 ? 16.063 -43.634 23.540 1.00 49.69 75 ARG A C 1
ATOM 522 O O . ARG A 1 75 ? 16.892 -42.740 23.427 1.00 49.69 75 ARG A O 1
ATOM 529 N N . LYS A 1 76 ? 15.364 -43.851 24.654 1.00 49.72 76 LYS A N 1
ATOM 530 C CA . LYS A 1 76 ? 15.564 -43.286 25.993 1.00 49.72 76 LYS A CA 1
ATOM 531 C C . LYS A 1 76 ? 17.040 -43.333 26.415 1.00 49.72 76 LYS A C 1
ATOM 533 O O . LYS A 1 76 ? 17.544 -44.442 26.470 1.00 49.72 76 LYS A O 1
ATOM 538 N N . VAL A 1 77 ? 17.636 -42.229 26.895 1.00 50.31 77 VAL A N 1
ATOM 539 C CA . VAL A 1 77 ? 18.510 -42.200 28.099 1.00 50.31 77 VAL A CA 1
ATOM 540 C C . VAL A 1 77 ? 18.575 -40.782 28.708 1.00 50.31 77 VAL A C 1
ATOM 542 O O . VAL A 1 77 ? 19.125 -39.851 28.142 1.00 50.31 77 VAL A O 1
ATOM 545 N N . LYS A 1 78 ? 18.002 -40.685 29.914 1.00 46.88 78 LYS A N 1
ATOM 546 C CA . LYS A 1 78 ? 18.388 -39.936 31.129 1.00 46.88 78 LYS A CA 1
ATOM 547 C C . LYS A 1 78 ? 19.317 -38.704 31.036 1.00 46.88 78 LYS A C 1
ATOM 549 O O . LYS A 1 78 ? 20.501 -38.814 30.757 1.00 46.88 78 LYS A O 1
ATOM 554 N N . ARG A 1 79 ? 18.774 -37.608 31.593 1.00 48.91 79 ARG A N 1
ATOM 555 C CA . ARG A 1 79 ? 19.386 -36.653 32.545 1.00 48.91 79 ARG A CA 1
ATOM 556 C C . ARG A 1 79 ? 20.849 -36.262 32.289 1.00 48.91 79 ARG A C 1
ATOM 558 O O . ARG A 1 79 ? 21.756 -36.948 32.746 1.00 48.91 79 ARG A O 1
ATOM 565 N N . LYS A 1 80 ? 21.032 -35.014 31.859 1.00 43.69 80 LYS A N 1
ATOM 566 C CA . LYS A 1 80 ? 21.824 -34.027 32.610 1.00 43.69 80 LYS A CA 1
ATOM 567 C C . LYS A 1 80 ? 21.296 -32.626 32.306 1.00 43.69 80 LYS A C 1
ATOM 569 O O . LYS A 1 80 ? 21.383 -32.146 31.184 1.00 43.69 80 LYS A O 1
ATOM 574 N N . LEU A 1 81 ? 20.709 -32.013 33.337 1.00 49.22 81 LEU A N 1
ATOM 575 C CA . LEU A 1 81 ? 20.524 -30.572 33.431 1.00 49.22 81 LEU A CA 1
ATOM 576 C C . LEU A 1 81 ? 21.914 -29.931 33.397 1.00 49.22 81 LEU A C 1
ATOM 578 O O . LEU A 1 81 ? 22.636 -29.959 34.390 1.00 49.22 81 LEU A O 1
ATOM 582 N N . THR A 1 82 ? 22.264 -29.318 32.280 1.00 44.84 82 THR A N 1
ATOM 583 C CA . THR A 1 82 ? 23.127 -28.144 32.283 1.00 44.84 82 THR A CA 1
ATOM 584 C C . THR A 1 82 ? 22.319 -27.041 31.636 1.00 44.84 82 THR A C 1
ATOM 586 O O . THR A 1 82 ? 21.997 -27.089 30.452 1.00 44.84 82 THR A O 1
ATOM 589 N N . ALA A 1 83 ? 21.924 -26.077 32.465 1.00 49.25 83 ALA A N 1
ATOM 590 C CA . ALA A 1 83 ? 21.278 -24.845 32.061 1.00 49.25 83 ALA A CA 1
ATOM 591 C C . ALA A 1 83 ? 22.259 -24.024 31.211 1.00 49.25 83 ALA A C 1
ATOM 593 O O . ALA A 1 83 ? 22.872 -23.064 31.671 1.00 49.25 83 ALA A O 1
ATOM 594 N N . HIS A 1 84 ? 22.431 -24.414 29.951 1.00 44.06 84 HIS A N 1
ATOM 595 C CA . HIS A 1 84 ? 22.799 -23.464 28.926 1.00 44.06 84 HIS A CA 1
ATOM 596 C C . HIS A 1 84 ? 21.581 -22.574 28.733 1.00 44.06 84 HIS A C 1
ATOM 598 O O . HIS A 1 84 ? 20.577 -22.983 28.154 1.00 44.06 84 HIS A O 1
ATOM 604 N N . LYS A 1 85 ? 21.682 -21.354 29.273 1.00 48.19 85 LYS A N 1
ATOM 605 C CA . LYS A 1 85 ? 20.994 -20.173 28.757 1.00 48.19 85 LYS A CA 1
ATOM 606 C C . LYS A 1 85 ? 21.277 -20.140 27.251 1.00 48.19 85 LYS A C 1
ATOM 608 O O . LYS A 1 85 ? 22.243 -19.528 26.809 1.00 48.19 85 LYS A O 1
ATOM 613 N N . GLN A 1 86 ? 20.466 -20.857 26.475 1.00 45.91 86 GLN A N 1
ATOM 614 C CA . GLN A 1 86 ? 20.256 -20.576 25.069 1.00 45.91 86 GLN A CA 1
ATOM 615 C C . GLN A 1 86 ? 19.631 -19.194 25.065 1.00 45.91 86 GLN A C 1
ATOM 617 O O . GLN A 1 86 ? 18.425 -19.016 25.217 1.00 45.91 86 GLN A O 1
ATOM 622 N N . GLN A 1 87 ? 20.510 -18.199 25.028 1.00 42.69 87 GLN A N 1
ATOM 623 C CA . GLN A 1 87 ? 20.164 -16.873 24.586 1.00 42.69 87 GLN A CA 1
ATOM 624 C C . GLN A 1 87 ? 19.451 -17.108 23.251 1.00 42.69 87 GLN A C 1
ATOM 626 O O . GLN A 1 87 ? 20.059 -17.733 22.373 1.00 42.69 87 GLN A O 1
ATOM 631 N N . PRO A 1 88 ? 18.155 -16.760 23.125 1.00 43.47 88 PRO A N 1
ATOM 632 C CA . PRO A 1 88 ? 17.486 -16.902 21.846 1.00 43.47 88 PRO A CA 1
ATOM 633 C C . PRO A 1 88 ? 18.390 -16.209 20.821 1.00 43.47 88 PRO A C 1
ATOM 635 O O . PRO A 1 88 ? 18.929 -15.140 21.149 1.00 43.47 88 PRO A O 1
ATOM 638 N N . PRO A 1 89 ? 18.638 -16.819 19.643 1.00 41.31 89 PRO A N 1
ATOM 639 C CA . PRO A 1 89 ? 19.377 -16.132 18.589 1.00 41.31 89 PRO A CA 1
ATOM 640 C C . PRO A 1 89 ? 18.759 -14.742 18.474 1.00 41.31 89 PRO A C 1
ATOM 642 O O . PRO A 1 89 ? 17.536 -14.662 18.640 1.00 41.31 89 PRO A O 1
ATOM 645 N N . PRO A 1 90 ? 19.550 -13.665 18.302 1.00 39.59 90 PRO A N 1
ATOM 646 C CA . PRO A 1 90 ? 18.997 -12.329 18.178 1.00 39.59 90 PRO A CA 1
ATOM 647 C C . PRO A 1 90 ? 17.926 -12.431 17.108 1.00 39.59 90 PRO A C 1
ATOM 649 O O . PRO A 1 90 ? 18.232 -12.599 15.929 1.00 39.59 90 PRO A O 1
ATOM 652 N N . GLN A 1 91 ? 16.666 -12.448 17.547 1.00 41.69 91 GLN A N 1
ATOM 653 C CA . GLN A 1 91 ? 15.544 -12.292 16.663 1.00 41.69 91 GLN A CA 1
ATOM 654 C C . GLN A 1 91 ? 15.868 -10.933 16.087 1.00 41.69 91 GLN A C 1
ATOM 656 O O . GLN A 1 91 ? 15.829 -9.937 16.814 1.00 41.69 91 GLN A O 1
ATOM 661 N N . GLN A 1 92 ? 16.336 -10.912 14.836 1.00 43.09 92 GLN A N 1
ATOM 662 C CA . GLN A 1 92 ? 16.228 -9.730 14.014 1.00 43.09 92 GLN A CA 1
ATOM 663 C C . GLN A 1 92 ? 14.757 -9.398 14.157 1.00 43.09 92 GLN A C 1
ATOM 665 O O . GLN A 1 92 ? 13.905 -10.105 13.619 1.00 43.09 92 GLN A O 1
ATOM 670 N N . ARG A 1 93 ? 14.463 -8.463 15.067 1.00 41.66 93 ARG A N 1
ATOM 671 C CA . ARG A 1 93 ? 13.140 -7.912 15.252 1.00 41.66 93 ARG A CA 1
ATOM 672 C C . ARG A 1 93 ? 12.901 -7.309 13.895 1.00 41.66 93 ARG A C 1
ATOM 674 O O . ARG A 1 93 ? 13.460 -6.264 13.582 1.00 41.66 93 ARG A O 1
ATOM 681 N N . PHE A 1 94 ? 12.221 -8.077 13.054 1.00 46.12 94 PHE A N 1
ATOM 682 C CA . PHE A 1 94 ? 11.661 -7.572 11.834 1.00 46.12 94 PHE A CA 1
ATOM 683 C C . PHE A 1 94 ? 10.820 -6.413 12.316 1.00 46.12 94 PHE A C 1
ATOM 685 O O . PHE A 1 94 ? 9.837 -6.602 13.033 1.00 46.12 94 PHE A O 1
ATOM 692 N N . ASP A 1 95 ? 11.302 -5.214 12.037 1.00 64.38 95 ASP A N 1
ATOM 693 C CA . ASP A 1 95 ? 10.532 -4.015 12.236 1.00 64.38 95 ASP A CA 1
ATOM 694 C C . ASP A 1 95 ? 9.446 -4.126 11.167 1.00 64.38 95 ASP A C 1
ATOM 696 O O . ASP A 1 95 ? 9.661 -3.808 10.001 1.00 64.38 95 ASP A O 1
ATOM 700 N N . GLY A 1 96 ? 8.353 -4.822 11.502 1.00 81.56 96 GLY A N 1
ATOM 701 C CA . GLY A 1 96 ? 7.432 -5.373 10.508 1.00 81.56 96 GLY A CA 1
ATOM 702 C C . GLY A 1 96 ? 6.866 -4.277 9.609 1.00 81.56 96 GLY A C 1
ATOM 703 O O . GLY A 1 96 ? 6.644 -4.508 8.426 1.00 81.56 96 GLY A O 1
ATOM 704 N N . GLY A 1 97 ? 6.749 -3.054 10.134 1.00 87.69 97 GLY A N 1
ATOM 705 C CA . GLY A 1 97 ? 6.359 -1.847 9.406 1.00 87.69 97 GLY A CA 1
ATOM 706 C C . GLY A 1 97 ? 7.428 -1.195 8.528 1.00 87.69 97 GLY A C 1
ATOM 707 O O . GLY A 1 97 ? 7.125 -0.223 7.844 1.00 87.69 97 GLY A O 1
ATOM 708 N N . GLU A 1 98 ? 8.671 -1.674 8.515 1.00 91.75 98 GLU A N 1
ATOM 709 C CA . GLU A 1 98 ? 9.793 -0.981 7.871 1.00 91.75 98 GLU A CA 1
ATOM 710 C C . GLU A 1 98 ? 9.617 -0.837 6.356 1.00 91.75 98 GLU A C 1
ATOM 712 O O . GLU A 1 98 ? 9.874 0.239 5.814 1.00 91.75 98 GLU A O 1
ATOM 717 N N . LEU A 1 99 ? 9.139 -1.877 5.665 1.00 93.88 99 LEU A N 1
ATOM 718 C CA . LEU A 1 99 ? 8.884 -1.804 4.224 1.00 93.88 99 LEU A CA 1
ATOM 719 C C . LEU A 1 99 ? 7.848 -0.717 3.910 1.00 93.88 99 LEU A C 1
ATOM 721 O O . LEU A 1 99 ? 8.098 0.144 3.064 1.00 93.88 99 LEU A O 1
ATOM 725 N N . ALA A 1 100 ? 6.717 -0.729 4.617 1.00 94.81 100 ALA A N 1
ATOM 726 C CA . ALA A 1 100 ? 5.665 0.263 4.452 1.00 94.81 100 ALA A CA 1
ATOM 727 C C . ALA A 1 100 ? 6.170 1.684 4.743 1.00 94.81 100 ALA A C 1
ATOM 729 O O . ALA A 1 100 ? 6.012 2.563 3.897 1.00 94.81 100 ALA A O 1
ATOM 730 N N . ARG A 1 101 ? 6.854 1.905 5.876 1.00 95.06 101 ARG A N 1
ATOM 731 C CA . ARG A 1 101 ? 7.444 3.210 6.231 1.00 95.06 101 ARG A CA 1
ATOM 732 C C . ARG A 1 101 ? 8.406 3.714 5.166 1.00 95.06 101 ARG A C 1
ATOM 734 O O . ARG A 1 101 ? 8.347 4.877 4.780 1.00 95.06 101 ARG A O 1
ATOM 741 N N . ARG A 1 102 ? 9.300 2.845 4.689 1.00 94.56 102 ARG A N 1
ATOM 742 C CA . ARG A 1 102 ? 10.325 3.213 3.711 1.00 94.56 102 ARG A CA 1
ATOM 743 C C . ARG A 1 102 ? 9.718 3.576 2.361 1.00 94.56 102 ARG A C 1
ATOM 745 O O . ARG A 1 102 ? 10.151 4.558 1.765 1.00 94.56 102 ARG A O 1
ATOM 752 N N . ILE A 1 103 ? 8.711 2.831 1.895 1.00 95.44 103 ILE A N 1
ATOM 753 C CA . ILE A 1 103 ? 7.997 3.175 0.659 1.00 95.44 103 ILE A CA 1
ATOM 754 C C . ILE A 1 103 ? 7.199 4.466 0.856 1.00 95.44 103 ILE A C 1
ATOM 756 O O . ILE A 1 103 ? 7.324 5.370 0.035 1.00 95.44 103 ILE A O 1
ATOM 760 N N . LEU A 1 104 ? 6.434 4.598 1.944 1.00 96.38 104 LEU A N 1
ATOM 761 C CA . LEU A 1 104 ? 5.665 5.812 2.248 1.00 96.38 104 LEU A CA 1
ATOM 762 C C . LEU A 1 104 ? 6.559 7.054 2.337 1.00 96.38 104 LEU A C 1
ATOM 764 O O . LEU A 1 104 ? 6.171 8.111 1.844 1.00 96.38 104 LEU A O 1
ATOM 768 N N . GLY A 1 105 ? 7.774 6.917 2.869 1.00 95.38 105 GLY A N 1
ATOM 769 C CA . GLY A 1 105 ? 8.763 7.989 2.973 1.00 95.38 105 GLY A CA 1
ATOM 770 C C . GLY A 1 105 ? 9.379 8.442 1.645 1.00 95.38 105 GLY A C 1
ATOM 771 O O . GLY A 1 105 ? 10.075 9.459 1.618 1.00 95.38 105 GLY A O 1
ATOM 772 N N . VAL A 1 106 ? 9.134 7.752 0.523 1.00 94.75 106 VAL A N 1
ATOM 773 C CA . VAL A 1 106 ? 9.685 8.144 -0.785 1.00 94.75 106 VAL A CA 1
ATOM 774 C C . VAL A 1 106 ? 9.174 9.530 -1.187 1.00 94.75 106 VAL A C 1
ATOM 776 O O . VAL A 1 106 ? 7.985 9.746 -1.439 1.00 94.75 106 VAL A O 1
ATOM 779 N N . GLY A 1 107 ? 10.106 10.479 -1.297 1.00 91.69 107 GLY A N 1
ATOM 780 C CA . GLY A 1 107 ? 9.814 11.873 -1.638 1.00 91.69 107 GLY A CA 1
ATOM 781 C C . GLY A 1 107 ? 9.242 12.699 -0.482 1.00 91.69 107 GLY A C 1
ATOM 782 O O . GLY A 1 107 ? 8.722 13.789 -0.728 1.00 91.69 107 GLY A O 1
ATOM 783 N N . ALA A 1 108 ? 9.305 12.202 0.757 1.00 93.69 108 ALA A N 1
ATOM 784 C CA . ALA A 1 108 ? 8.993 13.005 1.932 1.00 93.69 108 ALA A CA 1
ATOM 785 C C . ALA A 1 108 ? 10.023 14.133 2.107 1.00 93.69 108 ALA A C 1
ATOM 787 O O . ALA A 1 108 ? 11.203 13.980 1.794 1.00 93.69 108 ALA A O 1
ATOM 788 N N . ARG A 1 109 ? 9.565 15.288 2.603 1.00 88.88 109 ARG A N 1
ATOM 789 C CA . ARG A 1 109 ? 10.425 16.460 2.862 1.00 88.88 109 ARG A CA 1
ATOM 790 C C . ARG A 1 109 ? 11.023 16.469 4.269 1.00 88.88 109 ARG A C 1
ATOM 792 O O . ARG A 1 109 ? 11.902 17.279 4.543 1.00 88.88 109 ARG A O 1
ATOM 799 N N . SER A 1 110 ? 10.533 15.602 5.147 1.00 86.44 110 SER A N 1
ATOM 800 C CA . SER A 1 110 ? 10.971 15.457 6.530 1.00 86.44 110 SER A CA 1
ATOM 801 C C . SER A 1 110 ? 11.379 14.017 6.808 1.00 86.44 110 SER A C 1
ATOM 803 O O . SER A 1 110 ? 10.906 13.078 6.165 1.00 86.44 110 SER A O 1
ATOM 805 N N . VAL A 1 111 ? 12.268 13.855 7.785 1.00 80.56 111 VAL A N 1
ATOM 806 C CA . VAL A 1 111 ? 12.537 12.557 8.400 1.00 80.56 111 VAL A CA 1
ATOM 807 C C . VAL A 1 111 ? 11.426 12.325 9.421 1.00 80.56 111 VAL A C 1
ATOM 809 O O . VAL A 1 111 ? 11.181 13.189 10.261 1.00 80.56 111 VAL A O 1
ATOM 812 N N . GLY A 1 112 ? 10.712 11.207 9.298 1.00 80.00 112 GLY A N 1
ATOM 813 C CA . GLY A 1 112 ? 9.638 10.851 10.224 1.00 80.00 112 GLY A CA 1
ATOM 814 C C . GLY A 1 112 ? 10.184 10.588 11.622 1.00 80.00 112 GLY A C 1
ATOM 815 O O . GLY A 1 112 ? 11.380 10.348 11.798 1.00 80.00 112 GLY A O 1
ATOM 816 N N . THR A 1 113 ? 9.308 10.617 12.615 1.00 84.56 113 THR A N 1
ATOM 817 C CA . THR A 1 113 ? 9.638 10.162 13.967 1.00 84.56 113 THR A CA 1
ATOM 818 C C . THR A 1 113 ? 9.189 8.712 14.146 1.00 84.56 113 THR A C 1
ATOM 820 O O . THR A 1 113 ? 8.614 8.113 13.234 1.00 84.56 113 THR A O 1
ATOM 823 N N . ALA A 1 114 ? 9.475 8.131 15.313 1.00 77.44 114 ALA A N 1
ATOM 824 C CA . ALA A 1 114 ? 8.966 6.805 15.649 1.00 77.44 114 ALA A CA 1
ATOM 825 C C . ALA A 1 114 ? 7.430 6.774 15.583 1.00 77.44 114 ALA A C 1
ATOM 827 O O . ALA A 1 114 ? 6.883 5.861 14.986 1.00 77.44 114 ALA A O 1
ATOM 828 N N . ASP A 1 115 ? 6.760 7.808 16.099 1.00 83.94 115 ASP A N 1
ATOM 829 C CA . ASP A 1 115 ? 5.295 7.869 16.184 1.00 83.94 115 ASP A CA 1
ATOM 830 C C . ASP A 1 115 ? 4.622 8.509 14.961 1.00 83.94 115 ASP A C 1
ATOM 832 O O . ASP A 1 115 ? 3.442 8.271 14.705 1.00 83.94 115 ASP A O 1
ATOM 836 N N . GLU A 1 116 ? 5.353 9.319 14.193 1.00 88.81 116 GLU A N 1
ATOM 837 C CA . GLU A 1 116 ? 4.835 10.024 13.020 1.00 88.81 116 GLU A CA 1
ATOM 838 C C . GLU A 1 116 ? 5.663 9.665 11.780 1.00 88.81 116 GLU A C 1
ATOM 840 O O . GLU A 1 116 ? 6.691 10.298 11.500 1.00 88.81 116 GLU A O 1
ATOM 845 N N . PRO A 1 117 ? 5.246 8.640 11.015 1.00 90.31 117 PRO A N 1
ATOM 846 C CA . PRO A 1 117 ? 5.962 8.243 9.816 1.00 90.31 117 PRO A CA 1
ATOM 847 C C . PRO A 1 117 ? 5.945 9.374 8.784 1.00 90.31 117 PRO A C 1
ATOM 849 O O . PRO A 1 117 ? 4.918 10.001 8.526 1.00 90.31 117 PRO A O 1
ATOM 852 N N . ALA A 1 118 ? 7.093 9.614 8.154 1.00 93.38 118 ALA A N 1
ATOM 853 C CA . ALA A 1 118 ? 7.175 10.551 7.045 1.00 93.38 118 ALA A CA 1
ATOM 854 C C . ALA A 1 118 ? 6.428 9.996 5.831 1.00 93.38 118 ALA A C 1
ATOM 856 O O . ALA A 1 118 ? 6.690 8.873 5.395 1.00 93.38 118 ALA A O 1
ATOM 857 N N . VAL A 1 119 ? 5.540 10.808 5.256 1.00 96.19 119 VAL A N 1
ATOM 858 C CA . VAL A 1 119 ? 4.778 10.446 4.059 1.00 96.19 119 VAL A CA 1
ATOM 859 C C . VAL A 1 119 ? 5.109 11.404 2.924 1.00 96.19 119 VAL A C 1
ATOM 861 O O . VAL A 1 119 ? 4.891 12.612 2.998 1.00 96.19 119 VAL A O 1
ATOM 864 N N . GLY A 1 120 ? 5.654 10.857 1.845 1.00 96.06 120 GLY A N 1
ATOM 865 C CA . GLY A 1 120 ? 5.838 11.551 0.583 1.00 96.06 120 GLY A CA 1
ATOM 866 C C . GLY A 1 120 ? 4.659 11.308 -0.353 1.00 96.06 120 GLY A C 1
ATOM 867 O O . GLY A 1 120 ? 4.063 10.231 -0.376 1.00 96.06 120 GLY A O 1
ATOM 868 N N . VAL A 1 121 ? 4.349 12.299 -1.197 1.00 95.88 121 VAL A N 1
ATOM 869 C CA . VAL A 1 121 ? 3.298 12.178 -2.231 1.00 95.88 121 VAL A CA 1
ATOM 870 C C . VAL A 1 121 ? 3.565 10.972 -3.124 1.00 95.88 121 VAL A C 1
ATOM 872 O O . VAL A 1 121 ? 2.649 10.246 -3.507 1.00 95.88 121 VAL A O 1
ATOM 875 N N . MET A 1 122 ? 4.837 10.767 -3.456 1.00 95.38 122 MET A N 1
ATOM 876 C CA . MET A 1 122 ? 5.255 9.698 -4.338 1.00 95.38 122 MET A CA 1
ATOM 877 C C . MET A 1 122 ? 5.141 8.332 -3.661 1.00 95.38 122 MET A C 1
ATOM 879 O O . MET A 1 122 ? 4.531 7.431 -4.227 1.00 95.38 122 MET A O 1
ATOM 883 N N . GLY A 1 123 ? 5.645 8.212 -2.431 1.00 95.88 123 GLY A N 1
ATOM 884 C CA . GLY A 1 123 ? 5.518 7.005 -1.622 1.00 95.88 123 GLY A CA 1
ATOM 885 C C . GLY A 1 123 ? 4.072 6.568 -1.413 1.00 95.88 123 GLY A C 1
ATOM 886 O O . GLY A 1 123 ? 3.731 5.419 -1.680 1.00 95.88 123 GLY A O 1
ATOM 887 N N . SER A 1 124 ? 3.189 7.499 -1.041 1.00 97.19 124 SER A N 1
ATOM 888 C CA . SER A 1 124 ? 1.753 7.216 -0.906 1.00 97.19 124 SER A CA 1
ATOM 889 C C . SER A 1 124 ? 1.134 6.715 -2.217 1.00 97.19 124 SER A C 1
ATOM 891 O O . SER A 1 124 ? 0.436 5.702 -2.220 1.00 97.19 124 SER A O 1
ATOM 893 N N . ARG A 1 125 ? 1.434 7.353 -3.358 1.00 97.31 125 ARG A N 1
ATOM 894 C CA . ARG A 1 125 ? 0.935 6.896 -4.667 1.00 97.31 125 ARG A CA 1
ATOM 895 C C . ARG A 1 125 ? 1.478 5.525 -5.067 1.00 97.31 125 ARG A C 1
ATOM 897 O O . ARG A 1 125 ? 0.749 4.758 -5.689 1.00 97.31 125 ARG A O 1
ATOM 904 N N . MET A 1 126 ? 2.727 5.217 -4.721 1.00 96.44 126 MET A N 1
ATOM 905 C CA . MET A 1 126 ? 3.305 3.890 -4.940 1.00 96.44 126 MET A CA 1
ATOM 906 C C . MET A 1 126 ? 2.576 2.839 -4.109 1.00 96.44 126 MET A C 1
ATOM 908 O O . MET A 1 126 ? 2.188 1.823 -4.668 1.00 96.44 126 MET A O 1
ATOM 912 N N . VAL A 1 127 ? 2.325 3.093 -2.820 1.00 96.62 127 VAL A N 1
ATOM 913 C CA . VAL A 1 127 ? 1.558 2.173 -1.963 1.00 96.62 127 VAL A CA 1
ATOM 914 C C . VAL A 1 127 ? 0.147 1.957 -2.506 1.00 96.62 127 VAL A C 1
ATOM 916 O O . VAL A 1 127 ? -0.266 0.813 -2.644 1.00 96.62 127 VAL A O 1
ATOM 919 N N . GLN A 1 128 ? -0.565 3.023 -2.885 1.00 96.56 128 GLN A N 1
ATOM 920 C CA . GLN A 1 128 ? -1.908 2.913 -3.471 1.00 96.56 128 GLN A CA 1
ATOM 921 C C . GLN A 1 128 ? -1.909 2.077 -4.758 1.00 96.56 128 GLN A C 1
ATOM 923 O O . GLN A 1 128 ? -2.763 1.216 -4.938 1.00 96.56 128 GLN A O 1
ATOM 928 N N . ALA A 1 129 ? -0.943 2.312 -5.651 1.00 95.56 129 ALA A N 1
ATOM 929 C CA . ALA A 1 129 ? -0.836 1.559 -6.896 1.00 95.56 129 ALA A CA 1
ATOM 930 C C . ALA A 1 129 ? -0.441 0.095 -6.647 1.00 95.56 129 ALA A C 1
ATOM 932 O O . ALA A 1 129 ? -1.006 -0.796 -7.273 1.00 95.56 129 ALA A O 1
ATOM 933 N N . LEU A 1 130 ? 0.483 -0.154 -5.711 1.00 94.62 130 LEU A N 1
ATOM 934 C CA . LEU A 1 130 ? 0.881 -1.504 -5.323 1.00 94.62 130 LEU A CA 1
ATOM 935 C C . LEU A 1 130 ? -0.306 -2.258 -4.747 1.00 94.62 130 LEU A C 1
ATOM 937 O O . LEU A 1 130 ? -0.613 -3.317 -5.256 1.00 94.62 130 LEU A O 1
ATOM 941 N N . LEU A 1 131 ? -1.025 -1.707 -3.771 1.00 93.81 131 LEU A N 1
ATOM 942 C CA . LEU A 1 131 ? -2.186 -2.361 -3.154 1.00 93.81 131 LEU A CA 1
ATOM 943 C C . LEU A 1 131 ? -3.377 -2.568 -4.112 1.00 93.81 131 LEU A C 1
ATOM 945 O O . LEU A 1 131 ? -4.306 -3.290 -3.768 1.00 93.81 131 LEU A O 1
ATOM 949 N N . GLY A 1 132 ? -3.344 -1.984 -5.315 1.00 91.00 132 GLY A N 1
ATOM 950 C CA . GLY A 1 132 ? -4.276 -2.306 -6.398 1.00 91.00 132 GLY A CA 1
ATOM 951 C C . GLY A 1 132 ? -3.974 -3.625 -7.130 1.00 91.00 132 GLY A C 1
ATOM 952 O O . GLY A 1 132 ? -4.809 -4.089 -7.904 1.00 91.00 132 GLY A O 1
ATOM 953 N N . LEU A 1 133 ? -2.801 -4.227 -6.913 1.00 90.62 133 LEU A N 1
ATOM 954 C CA . LEU A 1 133 ? -2.431 -5.545 -7.441 1.00 90.62 133 LEU A CA 1
ATOM 955 C C . LEU A 1 133 ? -3.086 -6.684 -6.631 1.00 90.62 133 LEU A C 1
ATOM 957 O O . LEU A 1 133 ? -3.484 -6.476 -5.481 1.00 90.62 133 LEU A O 1
ATOM 961 N N . PRO A 1 134 ? -3.156 -7.913 -7.185 1.00 90.75 134 PRO A N 1
ATOM 962 C CA . PRO A 1 134 ? -3.654 -9.082 -6.461 1.00 90.75 134 PRO A CA 1
ATOM 963 C C . PRO A 1 134 ? -2.951 -9.295 -5.112 1.00 90.75 134 PRO A C 1
ATOM 965 O O . PRO A 1 134 ? -1.738 -9.112 -5.000 1.00 90.75 134 PRO A O 1
ATOM 968 N N . LEU A 1 135 ? -3.697 -9.754 -4.098 1.00 88.69 135 LEU A N 1
ATOM 969 C CA . LEU A 1 135 ? -3.181 -9.947 -2.732 1.00 88.69 135 LEU A CA 1
ATOM 970 C C . LEU A 1 135 ? -1.965 -10.887 -2.673 1.00 88.69 135 LEU A C 1
ATOM 972 O O . LEU A 1 135 ? -1.063 -10.675 -1.867 1.00 88.69 135 LEU A O 1
ATOM 976 N N . ALA A 1 136 ? -1.894 -11.875 -3.570 1.00 88.75 136 ALA A N 1
ATOM 977 C CA . ALA A 1 136 ? -0.743 -12.770 -3.694 1.00 88.75 136 ALA A CA 1
ATOM 978 C C . ALA A 1 136 ? 0.580 -12.019 -3.954 1.00 88.75 136 ALA A C 1
ATOM 980 O O . ALA A 1 136 ? 1.642 -12.482 -3.549 1.00 88.75 136 ALA A O 1
ATOM 981 N N . GLU A 1 137 ? 0.521 -10.852 -4.599 1.00 90.31 137 GLU A N 1
ATOM 982 C CA . GLU A 1 137 ? 1.689 -10.027 -4.918 1.00 90.31 137 GLU A CA 1
ATOM 983 C C . GLU A 1 137 ? 1.950 -8.948 -3.859 1.00 90.31 137 GLU A C 1
ATOM 985 O O . GLU A 1 137 ? 3.088 -8.525 -3.665 1.00 90.31 137 GLU A O 1
ATOM 990 N N . THR A 1 138 ? 0.909 -8.497 -3.154 1.00 91.06 138 THR A N 1
ATOM 991 C CA . THR A 1 138 ? 0.965 -7.335 -2.248 1.00 91.06 138 THR A CA 1
ATOM 992 C C . THR A 1 138 ? 0.883 -7.692 -0.777 1.00 91.06 138 THR A C 1
ATOM 994 O O . THR A 1 138 ? 1.110 -6.827 0.071 1.00 91.06 138 THR A O 1
ATOM 997 N N . GLY A 1 139 ? 0.619 -8.958 -0.447 1.00 90.56 139 GLY A N 1
ATOM 998 C CA . GLY A 1 139 ? 0.416 -9.423 0.921 1.00 90.56 139 GLY A CA 1
ATOM 999 C C . GLY A 1 139 ? 1.571 -9.053 1.850 1.00 90.56 139 GLY A C 1
ATOM 1000 O O . GLY A 1 139 ? 1.338 -8.700 3.001 1.00 90.56 139 GLY A O 1
ATOM 1001 N N . ARG A 1 140 ? 2.814 -9.023 1.350 1.00 91.19 140 ARG A N 1
ATOM 1002 C CA . ARG A 1 140 ? 3.982 -8.558 2.117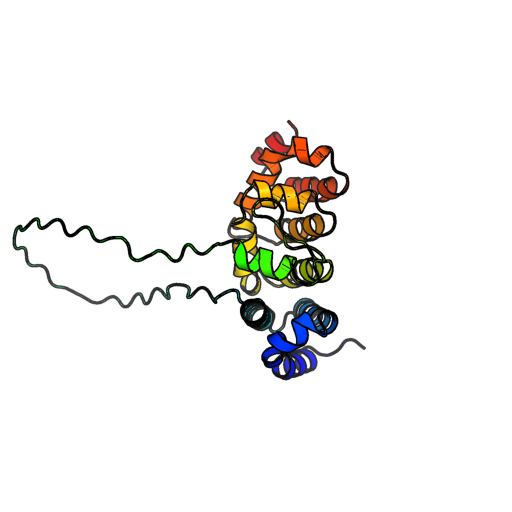 1.00 91.19 140 ARG A CA 1
ATOM 1003 C C . ARG A 1 140 ? 3.895 -7.075 2.493 1.00 91.19 140 ARG A C 1
ATOM 1005 O O . ARG A 1 140 ? 4.228 -6.714 3.620 1.00 91.19 140 ARG A O 1
ATOM 1012 N N . LEU A 1 141 ? 3.460 -6.216 1.571 1.00 94.12 141 LEU A N 1
ATOM 1013 C CA . LEU A 1 141 ? 3.273 -4.788 1.836 1.00 94.12 141 LEU A CA 1
ATOM 1014 C C . LEU A 1 141 ? 2.123 -4.564 2.822 1.00 94.12 141 LEU A C 1
ATOM 1016 O O . LEU A 1 141 ? 2.277 -3.786 3.761 1.00 94.12 141 LEU A O 1
ATOM 1020 N N . LEU A 1 142 ? 1.008 -5.277 2.645 1.00 93.75 142 LEU A N 1
ATOM 1021 C CA . LEU A 1 142 ? -0.141 -5.182 3.543 1.00 93.75 142 LEU A CA 1
ATOM 1022 C C . LEU A 1 142 ? 0.205 -5.664 4.959 1.00 93.75 142 LEU A C 1
ATOM 1024 O O . LEU A 1 142 ? -0.049 -4.947 5.924 1.00 93.75 142 LEU A O 1
ATOM 1028 N N . ARG A 1 143 ? 0.873 -6.819 5.091 1.00 92.62 143 ARG A N 1
ATOM 1029 C CA . ARG A 1 143 ? 1.414 -7.308 6.372 1.00 92.62 143 ARG A CA 1
ATOM 1030 C C . ARG A 1 143 ? 2.359 -6.292 7.007 1.00 92.62 143 ARG A C 1
ATOM 1032 O O . ARG A 1 143 ? 2.325 -6.111 8.222 1.00 92.62 143 ARG A O 1
ATOM 1039 N N . SER A 1 144 ? 3.177 -5.614 6.197 1.00 94.50 144 SER A N 1
ATOM 1040 C CA . SER A 1 144 ? 4.064 -4.569 6.698 1.00 94.50 144 SER A CA 1
ATOM 1041 C C . SER A 1 144 ? 3.281 -3.390 7.273 1.00 94.50 144 SER A C 1
ATOM 1043 O O . SER A 1 144 ? 3.504 -3.030 8.423 1.00 94.50 144 SER A O 1
ATOM 1045 N N . LEU A 1 145 ? 2.296 -2.859 6.542 1.00 94.94 145 LEU A N 1
ATOM 1046 C CA . LEU A 1 145 ? 1.395 -1.819 7.055 1.00 94.94 145 LEU A CA 1
ATOM 1047 C C . LEU A 1 145 ? 0.714 -2.249 8.362 1.00 94.94 145 LEU A C 1
ATOM 1049 O O . LEU A 1 145 ? 0.720 -1.496 9.328 1.00 94.94 145 LEU A O 1
ATOM 1053 N N . CYS A 1 146 ? 0.199 -3.477 8.430 1.00 93.25 146 CYS A N 1
ATOM 1054 C CA . CYS A 1 146 ? -0.489 -3.994 9.619 1.00 93.25 146 CYS A CA 1
ATOM 1055 C C . CYS A 1 146 ? 0.446 -4.265 10.809 1.00 93.25 146 CYS A C 1
ATOM 1057 O O . CYS A 1 146 ? -0.024 -4.435 11.928 1.00 93.25 146 CYS A O 1
ATOM 1059 N N . SER A 1 147 ? 1.761 -4.298 10.581 1.00 93.62 147 SER A N 1
ATOM 1060 C CA . SER A 1 147 ? 2.774 -4.445 11.631 1.00 93.62 147 SER A CA 1
ATOM 1061 C C . SER A 1 147 ? 3.271 -3.101 12.181 1.00 93.62 147 SER A C 1
ATOM 1063 O O . SER A 1 147 ? 4.155 -3.082 13.039 1.00 93.62 147 SER A O 1
ATOM 1065 N N . MET A 1 148 ? 2.762 -1.977 11.667 1.00 94.00 148 MET A N 1
ATOM 1066 C CA . MET A 1 148 ? 3.025 -0.652 12.230 1.00 94.00 148 MET A CA 1
ATOM 1067 C C . MET A 1 148 ? 2.345 -0.501 13.595 1.00 94.00 148 MET A C 1
ATOM 1069 O O . MET A 1 148 ? 1.328 -1.136 13.876 1.00 94.00 148 MET A O 1
ATOM 1073 N N . GLN A 1 149 ? 2.903 0.348 14.455 1.00 92.88 149 GLN A N 1
ATOM 1074 C CA . GLN A 1 149 ? 2.305 0.625 15.757 1.00 92.88 149 GLN A CA 1
ATOM 1075 C C . GLN A 1 149 ? 0.957 1.338 15.582 1.00 92.88 149 GLN A C 1
ATOM 1077 O O . GLN A 1 149 ? 0.810 2.165 14.677 1.00 92.88 149 GLN A O 1
ATOM 1082 N N . PRO A 1 150 ? -0.021 1.113 16.477 1.00 93.44 150 PRO A N 1
ATOM 1083 C CA . PRO A 1 150 ? -1.309 1.799 16.400 1.00 93.44 150 PRO A CA 1
ATOM 1084 C C . PRO A 1 150 ? -1.182 3.329 16.372 1.00 93.44 150 PRO A C 1
ATOM 1086 O O . PRO A 1 150 ? -1.911 3.992 15.640 1.00 93.44 150 PRO A O 1
ATOM 1089 N N . THR A 1 151 ? -0.231 3.908 17.115 1.00 93.44 151 THR A N 1
ATOM 1090 C CA . THR A 1 151 ? 0.034 5.360 17.105 1.00 93.44 151 THR A CA 1
ATOM 1091 C C . THR A 1 151 ? 0.435 5.864 15.720 1.00 93.44 151 THR A C 1
ATOM 1093 O O . THR A 1 151 ? -0.075 6.891 15.275 1.00 93.44 151 THR A O 1
ATOM 1096 N N . GLU A 1 152 ? 1.261 5.105 15.006 1.00 95.00 152 GLU A N 1
ATOM 1097 C CA . GLU A 1 152 ? 1.726 5.425 13.655 1.00 95.00 152 GLU A CA 1
ATOM 1098 C C . GLU A 1 152 ? 0.612 5.286 12.624 1.00 95.00 152 GLU A C 1
ATOM 1100 O O . GLU A 1 152 ? 0.488 6.124 11.734 1.00 95.00 152 GLU A O 1
ATOM 1105 N N . LEU A 1 153 ? -0.224 4.252 12.748 1.00 95.75 153 LEU A N 1
ATOM 1106 C CA . LEU A 1 153 ? -1.398 4.069 11.895 1.00 95.75 153 LEU A CA 1
ATOM 1107 C C . LEU A 1 153 ? -2.389 5.224 12.069 1.00 95.75 153 LEU A C 1
ATOM 1109 O O . LEU A 1 153 ? -2.917 5.743 11.087 1.00 95.75 153 LEU A O 1
ATOM 1113 N N . LEU A 1 154 ? -2.588 5.693 13.303 1.00 95.50 154 LEU A N 1
ATOM 1114 C CA . LEU A 1 154 ? -3.411 6.871 13.574 1.00 95.50 154 LEU A CA 1
ATOM 1115 C C . LEU A 1 154 ? -2.774 8.162 13.046 1.00 95.50 154 LEU A C 1
ATOM 1117 O O . LEU A 1 154 ? -3.493 9.030 12.547 1.00 95.50 154 LEU A O 1
ATOM 1121 N N . ALA A 1 155 ? -1.448 8.300 13.119 1.00 95.62 155 ALA A N 1
ATOM 1122 C CA . ALA A 1 155 ? -0.737 9.418 12.504 1.00 95.62 155 ALA A CA 1
ATOM 1123 C C . ALA A 1 155 ? -0.897 9.405 10.972 1.00 95.62 155 ALA A C 1
ATOM 1125 O O . ALA A 1 155 ? -1.277 10.423 10.390 1.00 95.62 155 ALA A O 1
ATOM 1126 N N . LEU A 1 156 ? -0.728 8.243 10.328 1.00 96.44 156 LEU A N 1
ATOM 1127 C CA . LEU A 1 156 ? -0.969 8.055 8.893 1.00 96.44 156 LEU A CA 1
ATOM 1128 C C . LEU A 1 156 ? -2.407 8.382 8.501 1.00 96.44 156 LEU A C 1
ATOM 1130 O O . LEU A 1 156 ? -2.619 9.074 7.511 1.00 96.44 156 LEU A O 1
ATOM 1134 N N . ALA A 1 157 ? -3.392 7.924 9.275 1.00 96.88 157 ALA A N 1
ATOM 1135 C CA . ALA A 1 157 ? -4.802 8.187 9.005 1.00 96.88 157 ALA A CA 1
ATOM 1136 C C . ALA A 1 157 ? -5.146 9.684 9.067 1.00 96.88 157 ALA A C 1
ATOM 1138 O O . ALA A 1 157 ? -6.050 10.142 8.370 1.00 96.88 157 ALA A O 1
ATOM 1139 N N . ARG A 1 158 ? -4.434 10.464 9.888 1.00 95.94 158 ARG A N 1
ATOM 1140 C CA . ARG A 1 158 ? -4.603 11.924 9.976 1.00 95.94 158 ARG A CA 1
ATOM 1141 C C . ARG A 1 158 ? -3.851 12.674 8.880 1.00 95.94 158 ARG A C 1
ATOM 1143 O O . ARG A 1 158 ? -4.282 13.762 8.490 1.00 95.94 158 ARG A O 1
ATOM 1150 N N . ASP A 1 159 ? -2.756 12.112 8.379 1.00 96.00 159 ASP A N 1
ATOM 1151 C CA . ASP A 1 159 ? -2.021 12.675 7.255 1.00 96.00 159 ASP A CA 1
ATOM 1152 C C . ASP A 1 159 ? -2.827 12.578 5.947 1.00 96.00 159 ASP A C 1
ATOM 1154 O O . ASP A 1 159 ? -3.461 11.569 5.637 1.00 96.00 159 ASP A O 1
ATOM 1158 N N . SER A 1 160 ? -2.809 13.644 5.145 1.00 95.44 160 SER A N 1
ATOM 1159 C CA . SER A 1 160 ? -3.595 13.719 3.901 1.00 95.44 160 SER A CA 1
ATOM 1160 C C . SER A 1 160 ? -3.155 12.724 2.820 1.00 95.44 160 SER A C 1
ATOM 1162 O O . SER A 1 160 ? -3.959 12.331 1.977 1.00 95.44 160 SER A O 1
ATOM 1164 N N . LEU A 1 161 ? -1.885 12.312 2.828 1.00 95.69 161 LEU A N 1
ATOM 1165 C CA . LEU A 1 161 ? -1.331 11.354 1.876 1.00 95.69 161 LEU A CA 1
ATOM 1166 C C . LEU A 1 161 ? -1.372 9.938 2.459 1.00 95.69 161 LEU A C 1
ATOM 1168 O O . LEU A 1 161 ? -1.662 8.990 1.729 1.00 95.69 161 LEU A O 1
ATOM 1172 N N . GLY A 1 162 ? -1.102 9.796 3.757 1.00 96.12 162 GLY A N 1
ATOM 1173 C CA . GLY A 1 162 ? -1.171 8.534 4.492 1.00 96.12 162 GLY A CA 1
ATOM 1174 C C . GLY A 1 162 ? -2.585 7.956 4.515 1.00 96.12 162 GLY A C 1
ATOM 1175 O O . GLY A 1 162 ? -2.759 6.778 4.209 1.00 96.12 162 GLY A O 1
ATOM 1176 N N . SER A 1 163 ? -3.597 8.795 4.760 1.00 96.69 163 SER A N 1
ATOM 1177 C CA . SER A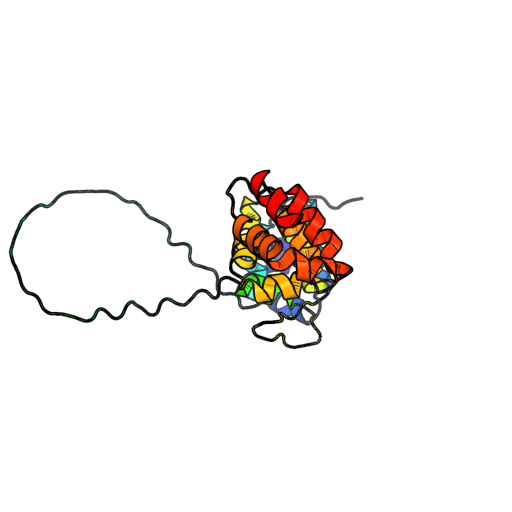 1 163 ? -5.017 8.404 4.759 1.00 96.69 163 SER A CA 1
ATOM 1178 C C . SER A 1 163 ? -5.419 7.680 3.479 1.00 96.69 163 SER A C 1
ATOM 1180 O O . SER A 1 163 ? -5.950 6.576 3.550 1.00 96.69 163 SER A O 1
ATOM 1182 N N . ARG A 1 164 ? -5.059 8.216 2.305 1.00 96.75 164 ARG A N 1
ATOM 1183 C CA . ARG A 1 164 ? -5.359 7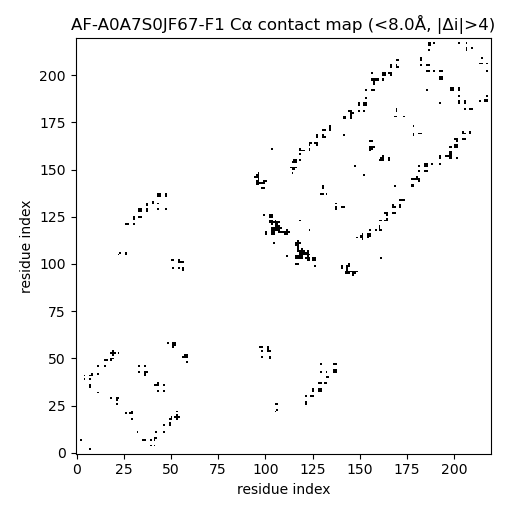.552 1.027 1.00 96.75 164 ARG A CA 1
ATOM 1184 C C . ARG A 1 164 ? -4.683 6.194 0.867 1.00 96.75 164 ARG A C 1
ATOM 1186 O O . ARG A 1 164 ? -5.269 5.305 0.262 1.00 96.75 164 ARG A O 1
ATOM 1193 N N . ALA A 1 165 ? -3.471 6.013 1.388 1.00 95.81 165 ALA A N 1
ATOM 1194 C CA . ALA A 1 165 ? -2.820 4.705 1.362 1.00 95.81 165 ALA A CA 1
ATOM 1195 C C . ALA A 1 165 ? -3.542 3.698 2.276 1.00 95.81 165 ALA A C 1
ATOM 1197 O O . ALA A 1 165 ? -3.728 2.550 1.878 1.00 95.81 165 ALA A O 1
ATOM 1198 N N . LEU A 1 166 ? -3.990 4.133 3.460 1.00 96.31 166 LEU A N 1
ATOM 1199 C CA . LEU A 1 166 ? -4.738 3.285 4.392 1.00 96.31 166 LEU A CA 1
ATOM 1200 C C . LEU A 1 166 ? -6.124 2.906 3.870 1.00 96.31 166 LEU A C 1
ATOM 1202 O O . LEU A 1 166 ? -6.539 1.768 4.046 1.00 96.31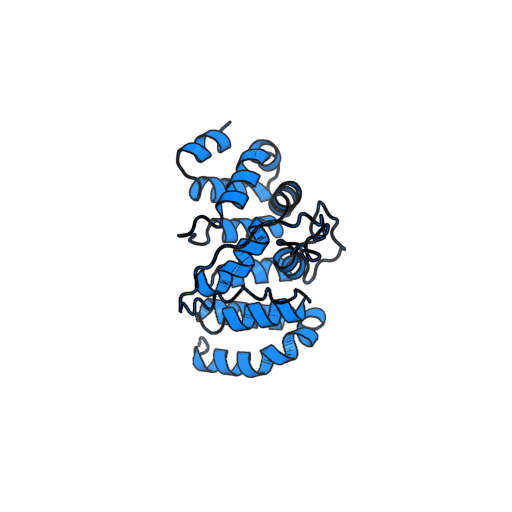 166 LEU A O 1
ATOM 1206 N N . GLU A 1 167 ? -6.817 3.816 3.190 1.00 95.62 167 GLU A N 1
ATOM 1207 C CA . GLU A 1 167 ? -8.101 3.504 2.556 1.00 95.62 167 GLU A CA 1
ATOM 1208 C C . GLU A 1 167 ? -7.971 2.377 1.534 1.00 95.62 167 GLU A C 1
ATOM 1210 O O . GLU A 1 167 ? -8.745 1.425 1.562 1.00 95.62 167 GLU A O 1
ATOM 1215 N N . VAL A 1 168 ? -6.958 2.447 0.663 1.00 94.25 168 VAL A N 1
ATOM 1216 C CA . VAL A 1 168 ? -6.704 1.380 -0.313 1.00 94.25 168 VAL A CA 1
ATOM 1217 C C . VAL A 1 168 ? -6.296 0.085 0.394 1.00 94.25 168 VAL A C 1
ATOM 1219 O O . VAL A 1 168 ? -6.707 -0.986 -0.036 1.00 94.25 168 VAL A O 1
ATOM 1222 N N . ALA A 1 169 ? -5.545 0.162 1.496 1.00 94.12 169 ALA A N 1
ATOM 1223 C CA . ALA A 1 169 ? -5.181 -1.012 2.291 1.00 94.12 169 ALA A CA 1
ATOM 1224 C C . ALA A 1 169 ? -6.394 -1.698 2.936 1.00 94.12 169 ALA A C 1
ATOM 1226 O O . ALA A 1 169 ? -6.455 -2.921 2.942 1.00 94.12 169 ALA A O 1
ATOM 1227 N N . MET A 1 170 ? -7.365 -0.931 3.436 1.00 91.56 170 MET A N 1
ATOM 1228 C CA . MET A 1 170 ? -8.615 -1.467 3.992 1.00 91.56 170 MET A CA 1
ATOM 1229 C C . MET A 1 170 ? -9.556 -2.000 2.910 1.00 91.56 170 MET A C 1
ATOM 1231 O O . MET A 1 170 ? -10.267 -2.973 3.135 1.00 91.56 170 MET A O 1
ATOM 1235 N N . ALA A 1 171 ? -9.557 -1.369 1.733 1.00 89.38 171 ALA A N 1
ATOM 1236 C CA . ALA A 1 171 ? -10.342 -1.812 0.587 1.00 89.38 171 ALA A CA 1
ATOM 1237 C C . ALA A 1 171 ? -9.719 -3.016 -0.143 1.00 89.38 171 ALA A C 1
ATOM 1239 O O . ALA A 1 171 ? -10.396 -3.664 -0.950 1.00 89.38 171 ALA A O 1
ATOM 1240 N N . ALA A 1 172 ? -8.438 -3.316 0.103 1.00 85.75 172 ALA A N 1
ATOM 1241 C CA . ALA A 1 172 ? -7.787 -4.495 -0.441 1.00 85.75 172 ALA A CA 1
ATOM 1242 C C . ALA A 1 172 ? -8.545 -5.735 0.048 1.00 85.75 172 ALA A C 1
ATOM 1244 O O . ALA A 1 172 ? -8.744 -5.927 1.245 1.00 85.75 172 ALA A O 1
ATOM 1245 N N . ARG A 1 173 ? -9.015 -6.560 -0.896 1.00 68.88 173 ARG A N 1
ATOM 1246 C CA . ARG A 1 173 ? -9.832 -7.739 -0.588 1.00 68.88 173 ARG A CA 1
ATOM 1247 C C . ARG A 1 173 ? -9.009 -8.744 0.197 1.00 68.88 173 ARG A C 1
ATOM 1249 O O . ARG A 1 173 ? -8.251 -9.522 -0.374 1.00 68.88 173 ARG A O 1
ATOM 1256 N N . ASP A 1 174 ? -9.190 -8.706 1.500 1.00 70.44 174 ASP A N 1
ATOM 1257 C CA . ASP A 1 174 ? -8.475 -9.532 2.440 1.00 70.44 174 ASP A CA 1
ATOM 1258 C C . ASP A 1 174 ? -9.298 -10.778 2.769 1.00 70.44 174 ASP A C 1
ATOM 1260 O O . ASP A 1 174 ? -10.146 -10.790 3.658 1.00 70.44 174 ASP A O 1
ATOM 1264 N N . THR A 1 175 ? -9.066 -11.844 2.006 1.00 64.38 175 THR A N 1
ATOM 1265 C CA . THR A 1 175 ? -9.661 -13.156 2.291 1.00 64.38 175 THR A CA 1
ATOM 1266 C C . THR A 1 175 ? -9.043 -13.828 3.518 1.00 64.38 175 THR A C 1
ATOM 1268 O O . THR A 1 175 ? -9.576 -14.833 3.979 1.00 64.38 175 THR A O 1
ATOM 1271 N N . GLU A 1 176 ? -7.925 -13.308 4.031 1.00 70.88 176 GLU A N 1
ATOM 1272 C CA . GLU A 1 176 ? -7.089 -13.954 5.049 1.00 70.88 176 GLU A CA 1
ATOM 1273 C C . GLU A 1 176 ? -7.129 -13.250 6.419 1.00 70.88 176 GLU A C 1
ATOM 1275 O O . GLU A 1 176 ? -6.542 -13.748 7.378 1.00 70.88 176 GLU A O 1
ATOM 1280 N N . GLY A 1 177 ? -7.826 -12.118 6.550 1.00 81.12 177 GLY A N 1
ATOM 1281 C CA . GLY A 1 177 ? -7.886 -11.342 7.794 1.00 81.12 177 GLY A CA 1
ATOM 1282 C C . GLY A 1 177 ? -6.592 -10.581 8.128 1.00 81.12 177 GLY A C 1
ATOM 1283 O O . GLY A 1 177 ? -6.416 -10.135 9.263 1.00 81.12 177 GLY A O 1
ATOM 1284 N N . ILE A 1 178 ? -5.681 -10.413 7.164 1.00 82.69 178 ILE A N 1
ATOM 1285 C CA . ILE A 1 178 ? -4.446 -9.627 7.281 1.00 82.69 178 ILE A CA 1
ATOM 1286 C C . ILE A 1 178 ? -4.716 -8.177 7.717 1.00 82.69 178 ILE A C 1
ATOM 1288 O O . ILE A 1 178 ? -3.929 -7.629 8.483 1.00 82.69 178 ILE A O 1
ATOM 1292 N N . ALA A 1 179 ? -5.801 -7.552 7.259 1.00 86.19 179 ALA A N 1
ATOM 1293 C CA . ALA A 1 179 ? -6.154 -6.158 7.523 1.00 86.19 179 ALA A CA 1
ATOM 1294 C C . ALA A 1 179 ? -6.850 -5.943 8.882 1.00 86.19 179 ALA A C 1
ATOM 1296 O O . ALA A 1 179 ? -7.089 -4.797 9.270 1.00 86.19 179 ALA A O 1
ATOM 1297 N N . LEU A 1 180 ? -7.148 -7.006 9.641 1.00 87.25 180 LEU A N 1
ATOM 1298 C CA . LEU A 1 180 ? -7.809 -6.893 10.949 1.00 87.25 180 LEU A CA 1
ATOM 1299 C C . LEU A 1 180 ? -7.060 -5.994 11.952 1.00 87.25 180 LEU A C 1
ATOM 1301 O O . LEU A 1 180 ? -7.722 -5.160 12.568 1.00 87.25 180 LEU A O 1
ATOM 1305 N N . PRO A 1 181 ? -5.720 -6.067 12.108 1.00 90.12 181 PRO A N 1
ATOM 1306 C CA . PRO A 1 181 ? -4.995 -5.175 13.018 1.00 90.12 181 PRO A CA 1
ATOM 1307 C C . PRO A 1 181 ? -5.095 -3.701 12.610 1.00 90.12 181 PRO A C 1
ATOM 1309 O O . PRO A 1 181 ? -5.147 -2.814 13.462 1.00 90.12 181 PRO A O 1
ATOM 1312 N N . LEU A 1 182 ? -5.153 -3.433 11.301 1.00 91.25 182 LEU A N 1
ATOM 1313 C CA . LEU A 1 182 ? -5.336 -2.083 10.779 1.00 91.25 182 LEU A CA 1
ATOM 1314 C C . LEU A 1 182 ? -6.734 -1.547 11.124 1.00 91.25 182 LEU A C 1
ATOM 1316 O O . LEU A 1 182 ? -6.861 -0.397 11.550 1.00 91.25 182 LEU A O 1
ATOM 1320 N N . LEU A 1 183 ? -7.768 -2.380 10.974 1.00 91.69 183 LEU A N 1
ATOM 1321 C CA . LEU A 1 183 ? -9.137 -2.035 11.360 1.00 91.69 183 LEU A CA 1
ATOM 1322 C C . LEU A 1 183 ? -9.252 -1.790 12.866 1.00 91.69 183 LEU A C 1
ATOM 1324 O O . LEU A 1 183 ? -9.813 -0.772 13.262 1.00 91.69 183 LEU A O 1
ATOM 1328 N N . ASP A 1 184 ? -8.677 -2.661 13.695 1.00 91.31 184 ASP A N 1
ATOM 1329 C CA . ASP A 1 184 ? -8.712 -2.542 15.157 1.00 91.31 184 ASP A CA 1
ATOM 1330 C C . ASP A 1 184 ? -8.055 -1.242 15.654 1.00 91.31 184 ASP A C 1
ATOM 1332 O O . ASP A 1 184 ? -8.629 -0.501 16.460 1.00 91.31 184 ASP A O 1
ATOM 1336 N N . ALA A 1 185 ? -6.892 -0.891 15.091 1.00 93.00 185 ALA A N 1
ATOM 1337 C CA . ALA A 1 185 ? -6.212 0.363 15.399 1.00 93.00 185 ALA A CA 1
ATOM 1338 C C . ALA A 1 185 ? -7.072 1.593 15.052 1.00 93.00 185 ALA A C 1
ATOM 1340 O O . ALA A 1 185 ? -7.140 2.545 15.835 1.00 93.00 185 ALA A O 1
ATOM 1341 N N . VAL A 1 186 ? -7.753 1.579 13.899 1.00 93.50 186 VAL A N 1
ATOM 1342 C CA . VAL A 1 186 ? -8.628 2.681 13.470 1.00 93.50 186 VAL A CA 1
ATOM 1343 C C . VAL A 1 186 ? -9.912 2.751 14.294 1.00 93.50 186 VAL A C 1
ATOM 1345 O O . VAL A 1 186 ? -10.297 3.856 14.679 1.00 93.50 186 VAL A O 1
ATOM 1348 N N . CYS A 1 187 ? -10.523 1.614 14.635 1.00 92.12 187 CYS A N 1
ATOM 1349 C CA . CYS A 1 187 ? -11.698 1.556 15.510 1.00 92.12 187 CYS A CA 1
ATOM 1350 C C . CYS A 1 187 ? -11.371 2.122 16.897 1.00 92.12 187 CYS A C 1
ATOM 1352 O O . CYS A 1 187 ? -12.035 3.043 17.366 1.00 92.12 187 CYS A O 1
ATOM 1354 N N . THR A 1 188 ? -10.271 1.673 17.505 1.00 93.00 188 THR A N 1
ATOM 1355 C CA . THR A 1 188 ? -9.814 2.158 18.818 1.00 93.00 188 THR A CA 1
ATOM 1356 C C . THR A 1 188 ? -9.509 3.664 18.813 1.00 93.00 188 THR A C 1
ATOM 1358 O O . THR A 1 188 ? -9.663 4.355 19.822 1.00 93.00 188 THR A O 1
ATOM 1361 N N . GLY A 1 189 ? -9.067 4.210 17.676 1.00 93.50 189 GLY A N 1
ATOM 1362 C CA . GLY A 1 189 ? -8.762 5.632 17.514 1.00 93.50 189 GLY A CA 1
ATOM 1363 C C . GLY A 1 189 ? -9.880 6.489 16.915 1.00 93.50 189 GLY A C 1
ATOM 1364 O O . GLY A 1 189 ? -9.634 7.676 16.667 1.00 93.50 189 GLY A O 1
ATOM 1365 N N . ALA A 1 190 ? -11.078 5.945 16.683 1.00 93.88 190 ALA A N 1
ATOM 1366 C CA . ALA A 1 190 ? -12.114 6.580 15.867 1.00 93.88 190 ALA A CA 1
ATOM 1367 C C . ALA A 1 190 ? -12.487 7.992 16.342 1.00 93.88 190 ALA A C 1
ATOM 1369 O O . ALA A 1 190 ? -12.482 8.935 15.549 1.00 93.88 190 ALA A O 1
ATOM 1370 N N . GLY A 1 191 ? -12.668 8.191 17.652 1.00 93.44 191 GLY A N 1
ATOM 1371 C CA . GLY A 1 191 ? -12.990 9.506 18.221 1.00 93.44 191 GLY A CA 1
ATOM 1372 C C . GLY A 1 191 ? -11.913 10.583 17.997 1.00 93.44 191 GLY A C 1
ATOM 1373 O O . GLY A 1 191 ? -12.226 11.776 17.909 1.00 93.44 191 GLY A O 1
ATOM 1374 N N . LYS A 1 192 ? -10.635 10.194 17.860 1.00 93.12 192 LYS A N 1
ATOM 1375 C CA . LYS A 1 192 ? -9.543 11.118 17.490 1.00 93.12 192 LYS A CA 1
ATOM 1376 C C . LYS A 1 192 ? -9.567 11.419 15.990 1.00 93.12 192 LYS A C 1
ATOM 1378 O O . LYS A 1 192 ? -9.338 12.559 15.590 1.00 93.12 192 LYS A O 1
ATOM 1383 N N . LEU A 1 193 ? -9.857 10.407 15.176 1.00 95.69 193 LEU A N 1
ATOM 1384 C CA . LEU A 1 193 ? -9.915 10.497 13.718 1.00 95.69 193 LEU A CA 1
ATOM 1385 C C . LEU A 1 193 ? -11.134 11.283 13.216 1.00 95.69 193 LEU A C 1
ATOM 1387 O O . LEU A 1 193 ? -11.015 12.027 12.246 1.00 95.69 193 LEU A O 1
ATOM 1391 N N . ALA A 1 194 ? -12.275 11.212 13.899 1.00 93.94 194 ALA A N 1
ATOM 1392 C CA . ALA A 1 194 ? -13.501 11.910 13.507 1.00 93.94 194 ALA A CA 1
ATOM 1393 C C . ALA A 1 194 ? -13.337 13.442 13.453 1.00 93.94 194 ALA A C 1
ATOM 1395 O O . ALA A 1 194 ? -14.060 14.132 12.740 1.00 93.94 194 ALA A O 1
ATOM 1396 N N . ARG A 1 195 ? -12.349 13.988 14.176 1.00 92.94 195 ARG A N 1
ATOM 1397 C CA . ARG A 1 195 ? -12.053 15.431 14.225 1.00 92.94 195 ARG A CA 1
ATOM 1398 C C . ARG A 1 195 ? -11.157 15.916 13.085 1.00 92.94 195 ARG A C 1
ATOM 1400 O O . ARG A 1 195 ? -10.908 17.114 12.975 1.00 92.94 195 ARG A O 1
ATOM 1407 N N . SER A 1 196 ? -10.628 15.007 12.270 1.00 94.88 196 SER A N 1
ATOM 1408 C CA . SER A 1 196 ? -9.703 15.319 11.183 1.00 94.88 196 SER A CA 1
ATOM 1409 C C . SER A 1 196 ? -10.363 15.061 9.829 1.00 94.88 196 SER A C 1
ATOM 1411 O O . SER A 1 196 ? -10.926 13.998 9.579 1.00 94.88 196 SER A O 1
ATOM 1413 N N . ARG A 1 197 ? -10.274 16.049 8.930 1.00 93.31 197 ARG A N 1
ATOM 1414 C CA . ARG A 1 197 ? -10.911 16.005 7.604 1.00 93.31 197 ARG A CA 1
ATOM 1415 C C . ARG A 1 197 ? -10.347 14.896 6.709 1.00 93.31 197 ARG A C 1
ATOM 1417 O O . ARG A 1 197 ? -11.084 14.332 5.910 1.00 93.31 197 ARG A O 1
ATOM 1424 N N . SER A 1 198 ? -9.052 14.602 6.825 1.00 91.88 198 SER A N 1
ATOM 1425 C CA . SER A 1 198 ? -8.386 13.567 6.019 1.00 91.88 198 SER A CA 1
ATOM 1426 C C . SER A 1 198 ? -8.832 12.159 6.414 1.00 91.88 198 SER A C 1
ATOM 1428 O O . SER A 1 198 ? -8.949 11.280 5.569 1.00 91.88 198 SER A O 1
ATOM 1430 N N . SER A 1 199 ? -9.128 11.952 7.696 1.00 94.19 199 SER A N 1
ATOM 1431 C CA . SER A 1 199 ? -9.427 10.637 8.263 1.00 94.19 199 SER A CA 1
ATOM 1432 C C . SER A 1 199 ? -10.888 10.221 8.127 1.00 94.19 199 SER A C 1
ATOM 1434 O O . SER A 1 199 ? -11.194 9.060 8.375 1.00 94.19 199 SER A O 1
ATOM 1436 N N . THR A 1 200 ? -11.794 11.110 7.709 1.00 94.19 200 THR A N 1
ATOM 1437 C CA . THR A 1 200 ? -13.205 10.753 7.483 1.00 94.19 200 THR A CA 1
ATOM 1438 C C . THR A 1 200 ? -13.344 9.631 6.454 1.00 94.19 200 THR A C 1
ATOM 1440 O O . THR A 1 200 ? -14.131 8.712 6.651 1.00 94.19 200 THR A O 1
ATOM 1443 N N . TYR A 1 201 ? -12.532 9.660 5.397 1.00 94.56 201 TYR A N 1
ATOM 1444 C CA . TYR A 1 201 ? -12.529 8.610 4.380 1.00 94.56 201 TYR A CA 1
ATOM 1445 C C . TYR A 1 201 ? -11.926 7.297 4.892 1.00 94.56 201 TYR A C 1
ATOM 1447 O O . TYR A 1 201 ? -12.416 6.231 4.541 1.00 94.56 201 TYR A O 1
ATOM 1455 N N . VAL A 1 202 ? -10.924 7.365 5.775 1.00 95.69 202 VAL A N 1
ATOM 1456 C CA . VAL A 1 202 ? -10.367 6.177 6.444 1.00 95.69 202 VAL A CA 1
ATOM 1457 C C . VAL A 1 202 ? -11.413 5.537 7.354 1.00 95.69 202 VAL A C 1
ATOM 1459 O O . VAL A 1 202 ? -11.569 4.325 7.334 1.00 95.69 202 VAL A O 1
ATOM 1462 N N . LEU A 1 203 ? -12.166 6.336 8.119 1.00 95.75 203 LEU A N 1
ATOM 1463 C CA . LEU A 1 203 ? -13.258 5.833 8.959 1.00 95.75 203 LEU A CA 1
ATOM 1464 C C . LEU A 1 203 ? -14.378 5.212 8.127 1.00 95.75 203 LEU A C 1
ATOM 1466 O O . LEU A 1 203 ? -14.910 4.175 8.507 1.00 95.75 203 LEU A O 1
ATOM 1470 N N . GLN A 1 204 ? -14.709 5.811 6.982 1.00 94.88 204 GLN A N 1
ATOM 1471 C CA . GLN A 1 204 ? -15.673 5.232 6.055 1.00 94.88 204 GLN A CA 1
ATOM 1472 C C . GLN A 1 204 ? -15.173 3.893 5.491 1.00 94.88 204 GLN A C 1
ATOM 1474 O O . GLN A 1 204 ? -15.904 2.909 5.547 1.00 94.88 204 GLN A O 1
ATOM 1479 N N . ALA A 1 205 ? -13.928 3.832 5.011 1.00 93.62 205 ALA A N 1
ATOM 1480 C CA . ALA A 1 205 ? -13.330 2.596 4.508 1.00 93.62 205 ALA A CA 1
ATOM 1481 C C . ALA A 1 205 ? -13.264 1.513 5.599 1.00 93.62 205 ALA A C 1
ATOM 1483 O O . ALA A 1 205 ? -13.599 0.357 5.346 1.00 93.62 205 ALA A O 1
ATOM 1484 N N . ALA A 1 206 ? -12.910 1.894 6.830 1.00 92.75 206 ALA A N 1
ATOM 1485 C CA . ALA A 1 206 ? -12.912 0.998 7.979 1.00 92.75 206 ALA A CA 1
ATOM 1486 C C . ALA A 1 206 ? -14.319 0.479 8.279 1.00 92.75 206 ALA A C 1
ATOM 1488 O O . ALA A 1 206 ? -14.493 -0.713 8.494 1.00 92.75 206 ALA A O 1
ATOM 1489 N N . PHE A 1 207 ? -15.332 1.347 8.246 1.00 92.19 207 PHE A N 1
ATOM 1490 C CA . PHE A 1 207 ? -16.722 0.952 8.449 1.00 92.19 207 PHE A CA 1
ATOM 1491 C C . PHE A 1 207 ? -17.212 -0.005 7.357 1.00 92.19 207 PHE A C 1
ATOM 1493 O O . PHE A 1 207 ? -17.899 -0.977 7.657 1.00 92.19 207 PHE A O 1
ATOM 1500 N N . GLU A 1 208 ? -16.861 0.235 6.095 1.00 91.56 208 GLU A N 1
ATOM 1501 C CA . GLU A 1 208 ? -17.231 -0.638 4.975 1.00 91.56 208 GLU A CA 1
ATOM 1502 C C . GLU A 1 208 ? -16.568 -2.021 5.080 1.00 91.56 208 GLU A C 1
ATOM 1504 O O . GLU A 1 208 ? -17.226 -3.029 4.811 1.00 91.56 208 GLU A O 1
ATOM 1509 N N . ALA A 1 209 ? -15.310 -2.072 5.527 1.00 88.12 209 ALA A N 1
ATOM 1510 C CA . ALA A 1 209 ? -14.541 -3.303 5.707 1.00 88.12 209 ALA A CA 1
ATOM 1511 C C . ALA A 1 209 ? -14.834 -4.041 7.031 1.00 88.12 209 ALA A C 1
ATOM 1513 O O . ALA A 1 209 ? -14.595 -5.245 7.129 1.00 88.12 209 ALA A O 1
ATOM 1514 N N . ALA A 1 210 ? -15.353 -3.346 8.045 1.00 86.69 210 ALA A N 1
ATOM 1515 C CA . ALA A 1 210 ? -15.604 -3.891 9.374 1.00 86.69 210 ALA A CA 1
ATOM 1516 C C . ALA A 1 210 ? -16.720 -4.948 9.389 1.00 86.69 210 ALA A C 1
ATOM 1518 O O . ALA A 1 210 ? -17.790 -4.795 8.779 1.00 86.69 210 ALA A O 1
ATOM 1519 N N . ALA A 1 211 ? -16.505 -5.993 10.193 1.00 84.06 211 ALA A N 1
ATOM 1520 C CA . ALA A 1 211 ? -17.566 -6.916 10.580 1.00 84.06 211 ALA A CA 1
ATOM 1521 C C . ALA A 1 211 ? -18.662 -6.185 11.380 1.00 84.06 211 ALA A C 1
ATOM 1523 O O . ALA A 1 211 ? -18.448 -5.097 11.916 1.00 84.06 211 ALA A O 1
ATOM 1524 N N . VAL A 1 212 ? -19.850 -6.791 11.491 1.00 80.06 212 VAL A N 1
ATOM 1525 C CA . VAL A 1 212 ? -21.009 -6.177 12.171 1.00 80.06 212 VAL A CA 1
ATOM 1526 C C . VAL A 1 212 ? -20.676 -5.729 13.600 1.00 80.06 212 VAL A C 1
ATOM 1528 O O . VAL A 1 212 ? -21.081 -4.644 13.999 1.00 80.06 212 VAL A O 1
ATOM 1531 N N . GLU A 1 213 ? -19.897 -6.515 14.344 1.00 75.81 213 GLU A N 1
ATOM 1532 C CA . GLU A 1 213 ? -19.500 -6.191 15.722 1.00 75.81 213 GLU A CA 1
ATOM 1533 C C . GLU A 1 213 ? -18.578 -4.962 15.792 1.00 75.81 213 GLU A C 1
ATOM 1535 O O . GLU A 1 213 ? -18.810 -4.053 16.584 1.00 75.81 213 GLU A O 1
ATOM 1540 N N . GLN A 1 214 ? -17.589 -4.875 14.898 1.00 78.06 214 GLN A N 1
ATOM 1541 C CA . GLN A 1 214 ? -16.647 -3.750 14.824 1.00 78.06 214 GLN A CA 1
ATOM 1542 C C . GLN A 1 214 ? -17.324 -2.438 14.397 1.00 78.06 214 GLN A C 1
ATOM 1544 O O . GLN A 1 214 ? -16.895 -1.354 14.792 1.00 78.06 214 GLN A O 1
ATOM 1549 N N . LYS A 1 215 ? -18.419 -2.517 13.628 1.00 82.19 215 LYS A N 1
ATOM 1550 C CA . LYS A 1 215 ? -19.226 -1.340 13.268 1.00 82.19 215 LYS A CA 1
ATOM 1551 C C . LYS A 1 215 ? -19.848 -0.665 14.487 1.00 82.19 215 LYS A C 1
ATOM 1553 O O . LYS A 1 215 ? -19.995 0.550 14.459 1.00 82.19 215 LYS A O 1
ATOM 1558 N N . GLY A 1 216 ? -20.182 -1.419 15.538 1.00 78.25 216 GLY A N 1
ATOM 1559 C CA . GLY A 1 216 ? -20.669 -0.854 16.799 1.00 78.25 216 GLY A CA 1
ATOM 1560 C C . GLY A 1 216 ? -19.623 0.054 17.443 1.00 78.25 216 GLY A C 1
ATOM 1561 O O . GLY A 1 216 ? -19.906 1.214 17.711 1.00 78.25 216 GLY A O 1
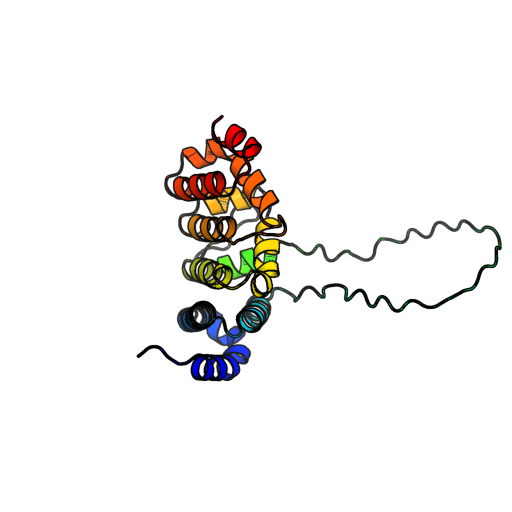ATOM 1562 N N . THR A 1 217 ? -18.385 -0.432 17.567 1.00 80.19 217 THR A N 1
ATOM 1563 C CA . THR A 1 217 ? -17.261 0.325 18.145 1.00 80.19 217 THR A CA 1
ATOM 1564 C C . THR A 1 217 ? -16.924 1.599 17.367 1.00 80.19 217 THR A C 1
ATOM 1566 O O . THR A 1 217 ? -16.499 2.581 17.960 1.00 80.19 217 THR A O 1
ATOM 1569 N N . LEU A 1 218 ? -17.117 1.619 16.043 1.00 79.25 218 LEU A N 1
ATOM 1570 C CA . LEU A 1 218 ? -16.899 2.824 15.227 1.00 79.25 218 LEU A CA 1
ATOM 1571 C C . LEU A 1 218 ? -17.956 3.921 15.441 1.00 79.25 218 LEU A C 1
ATOM 1573 O O . LEU A 1 218 ? -17.710 5.067 15.061 1.00 79.25 218 LEU A O 1
ATOM 1577 N N . LEU A 1 219 ? -19.131 3.571 15.970 1.00 81.06 219 LEU A N 1
ATOM 1578 C CA . LEU A 1 219 ? -20.261 4.485 16.160 1.00 81.06 219 LEU A CA 1
ATOM 1579 C C . LEU A 1 219 ? -20.348 5.065 17.584 1.00 81.06 219 LEU A C 1
ATOM 1581 O O . LEU A 1 219 ? -21.136 5.990 17.792 1.00 81.06 219 LEU A O 1
ATOM 1585 N N . GLU A 1 220 ? -19.570 4.532 18.531 1.00 77.00 220 GLU A N 1
ATOM 1586 C CA . GLU A 1 220 ? -19.448 5.000 19.925 1.00 77.00 220 GLU A CA 1
ATOM 1587 C C . GLU A 1 220 ? -18.424 6.141 20.076 1.00 77.00 220 GLU A C 1
ATOM 1589 O O . GLU A 1 220 ? -18.726 7.098 20.831 1.00 77.00 220 GLU A O 1
#

Secondary structure (DSSP, 8-state):
-PPPHHHHHHHHHHHGGGHHHHHHH-HHHHHHHHHHHHHHT-SHHHHHHHHHHHTT------------------------------PPP------TTHHHHHHHTTT-SS---SSS----HHHHHHHHHHHTS-HHHHHHHHHHHHTS-HHHHHHHHHSHHHHHHHHHHHHS--SSSTTHHHHHHHHHTHHHHTT-TTTHHHHHHHHHHS-HHHHHHHH-

Nearest PDB structures (foldseek):
  5wzh-assembly1_A  TM=8.358E-01  e=1.927E-05  Arabidopsis thaliana
  5wzi-assembly1_A  TM=8.337E-01  e=2.432E-05  Arabidopsis thaliana
  5wzj-assembly1_A  TM=8.319E-01  e=2.432E-05  Arabidopsis thaliana
  5wzk-assembly1_A  TM=7.966E-01  e=1.528E-05  Arabidopsis thaliana
  3bx2-assembly2_B  TM=7.834E-01  e=2.997E-02  Saccharomyces cerevisiae

Foldseek 3Di:
DDDALVVLVVVCVVCLVVCLVCLQPPLVVLLVNLLSCLVHLHCLLSSLVSLCVSLVNDPPPPPPPPPPDDDDDDDDDDDDDDPPPPVPDPPPPNLLLPSLLSLQQRQFPDCADLLARGGHLSSLSSLLSSLSHACVRCVSVLLNLLSRDLSHLLNLLLDLSSVSSLLSSLVRPCPPCSCVSSLVSCLVCLVVLVVHPSNVSVLVSSCVSDDPVSVVSNVD

pLDDT: mean 83.56, std 17.75, range [37.84, 97.31]

Organism: NCBI:txid127549

InterPro domains:
  IPR001313 Pumilio RNA-binding repeat [PF22493] (10-215)
  IPR040000 Nucleolar protein 9 [PTHR13102] (3-218)